Protein 3QDS (pdb70)

CATH classification: 2.60.270.20

Solvent-accessible surface area: 13692 Å² total; per-residue (Å²): 103,18,18,0,24,0,112,45,88,62,136,65,121,54,61,10,130,5,62,52,68,39,82,22,48,13,128,86,31,146,14,27,91,32,27,84,39,161,71,33,19,28,0,51,1,40,18,31,22,0,0,0,0,0,26,4,78,4,112,143,37,23,17,0,1,1,1,1,0,1,33,94,167,95,30,0,0,9,6,18,31,48,17,124,102,117,48,39,0,126,67,0,4,54,41,1,7,114,154,19,99,53,10,134,9,25,96,117,29,50,34,99,70,80,31,82,4,144,94,38,0,70,1,28,0,79,4,74,66,57,128,49,67,105,3,58,1,19,1,30,0,21,114,24,24,0,23,0,116,45,91,64,166,52,120,58,57,13,127,5,64,50,66,40,74,20,49,13,128,87,32,147,14,27,92,38,26,84,41,162,72,32,23,27,0,55,1,39,18,33,23,0,0,0,0,1,26,5,82,2,109,145,38,21,15,0,1,1,1,0,0,1,34,95,165,109,34,0,0,8,7,18,31,44,16,116,107,130,42,42,0,127,64,0,3,56,44,1,8,112,152,19,99,51,10,134,7,26,94,111,36,45,31,83,57,91,38,78,9,134,101,22,2,122,5,50,0,82,5,78,66,43,126,47,79,96,2,48,1,21,2,36,4,20

Nearest PDB structures (foldseek):
  3qds-assembly1_A  TM=1.006E+00  e=4.243E-30  Boletus edulis
  1x99-assembly1_A  TM=1.003E+00  e=5.534E-27  Xerocomellus chrysenteron
  1xi0-assembly1_A  TM=1.002E+00  e=1.178E-25  Xerocomellus chrysenteron
  2ofc-assembly1_A  TM=9.838E-01  e=9.108E-22  Agroathelia rolfsii
  4z2s-assembly2_B  TM=9.827E-01  e=1.679E-21  Agroathelia rolfsii

Radius of gyration: 23.05 Å; Cα contacts (8 Å, |Δi|>4): 733; chains: 2; bounding box: 68×48×38 Å

Sequence (284 aa):
TYSITLRVFQRNPGRGFFSIVEKTVFHYANGGTWSEAKGTHTLTMGGSGTSGVLRFMSDKGELITVAVGVHNYKRWCDVVTGLKPEETALVINPQYYNNGPRAYTREKQLAEYNVTSVVGTRFEVKYTVVEGNNLEANVIFSTYSITLRVFQRNPGRGFFSIVEKTVFHYANGGTWSEAKGTHTLTMGGSGTSGVLRFMSDKGELITVAVGVHNYKRWCDVVTGLKPEETALVINPQYYNNGPRAYTREKQLAEYNVTSVVGTRFEVKYTVVEGNNLEANVIFS

Foldseek 3Di:
DFKEKEAEAEDDCVVADKDWDDKFWDPPLNIWDWDDDPRMIMTGGNDADIKMKTWMAGPVGWIKIKIWGHHPQWIFIDIGGPDDPVCDSVNVRCLCDPVHPCVVRRVVRDQKDWDAHPVGKIWMWHWPATHDRYTYIYIYID/DFKEKEAEAEDDCVVADKDWDDKFWDPPLNIWDWDDDPRMIMTGGNDADIKMKTWMAGPVGWIKIKIWGHHPQWIAIDIGGPDDPVCDSVNVRCLCDPVHPCVVRRVVSDQKDWDADPVGKIWMWHWPATHDRYTYIYIYID

Secondary structure (DSSP, 8-state):
-EEEEEEEEE--GGG--EEEEEEEE-SGGG-EEEEEETTEEEEEESSSS-EEEEEEEETT--EEEEEEEEETTEEEEEEE-S--TT--HHHHGGGGSTT-TTHHHHHT--SEEEEE-TTS-EEEEEEEE-SSSEEEEEEEE-/-EEEEEEEEE--GGG--EEEEEEEE-SSTT-EEEEEETTEEEEEESSSS-EEEEEEEETT--EEEEEEEEETTEEEEEEE-S--TT--HHHHGGGGSTT-TTHHHHHT--SEEEEE-TTS-EEEEEEEE-SSSEEEEEEEE-

Organism: Boletus edulis (NCBI:txid36056)

Structure (mmCIF, N/CA/C/O backbone):
data_3QDS
#
_entry.id   3QDS
#
_cell.length_a   68.047
_cell.length_b   97.443
_cell.length_c   84.366
_cell.angle_alpha   90.00
_cell.angle_beta   90.00
_cell.angle_gamma   90.00
#
_symmetry.space_group_name_H-M   'C 2 2 21'
#
loop_
_entity.id
_entity.type
_entity.pdbx_description
1 polymer 'BOLETUS EDULIS LECTIN'
2 water water
#
loop_
_atom_site.group_PDB
_atom_site.id
_atom_site.type_symbol
_atom_site.label_atom_id
_atom_site.label_alt_id
_atom_site.label_comp_id
_atom_site.label_asym_id
_atom_site.label_entity_id
_atom_site.label_seq_id
_atom_site.pdbx_PDB_ins_code
_atom_site.Cartn_x
_atom_site.Cartn_y
_atom_site.Cartn_z
_atom_site.occupancy
_atom_site.B_iso_or_equiv
_atom_site.auth_seq_id
_atom_site.auth_comp_id
_atom_site.auth_asym_id
_atom_site.auth_atom_id
_atom_site.pdbx_PDB_model_num
ATOM 4 N N . THR A 1 2 ? -15.685 -2.549 -21.347 1.00 5.23 1 THR A N 1
ATOM 5 C CA . THR A 1 2 ? -15.986 -2.719 -19.939 1.00 4.82 1 THR A CA 1
ATOM 6 C C . THR A 1 2 ? -16.335 -4.164 -19.614 1.00 4.67 1 THR A C 1
ATOM 7 O O . THR A 1 2 ? -16.768 -4.938 -20.483 1.00 5.28 1 THR A O 1
ATOM 11 N N . TYR A 1 3 ? -16.183 -4.526 -18.341 1.00 5.08 2 TYR A N 1
ATOM 12 C CA . TYR A 1 3 ? -16.703 -5.777 -17.806 1.00 5.71 2 TYR A CA 1
ATOM 13 C C . TYR A 1 3 ? -17.656 -5.456 -16.676 1.00 5.16 2 TYR A C 1
ATOM 14 O O . TYR A 1 3 ? -17.388 -4.561 -15.867 1.00 7.55 2 TYR A O 1
ATOM 23 N N . SER A 1 4 ? -18.719 -6.230 -16.526 1.00 4.56 3 SER A N 1
ATOM 24 C CA . SER A 1 4 ? -19.542 -6.133 -15.334 1.00 5.08 3 SER A CA 1
ATOM 25 C C . SER A 1 4 ? -19.719 -7.518 -14.730 1.00 4.28 3 SER A C 1
ATOM 26 O O . SER A 1 4 ? -19.737 -8.520 -15.444 1.00 4.96 3 SER A O 1
ATOM 29 N N . ILE A 1 5 ? -19.876 -7.533 -13.413 1.00 4.76 4 ILE A N 1
ATOM 30 C CA . ILE A 1 5 ? -20.197 -8.743 -12.680 1.00 4.76 4 ILE A CA 1
ATOM 31 C C . ILE A 1 5 ? -21.387 -8.441 -11.777 1.00 4.02 4 ILE A C 1
ATOM 32 O O . ILE A 1 5 ? -21.293 -7.576 -10.914 1.00 4.65 4 ILE A O 1
ATOM 37 N N . THR A 1 6 ? -22.506 -9.117 -11.989 1.00 4.25 5 THR A N 1
ATOM 38 C CA . THR A 1 6 ? -23.713 -8.914 -11.213 1.00 4.78 5 THR A CA 1
ATOM 39 C C . THR A 1 6 ? -23.883 -10.061 -10.259 1.00 5.21 5 THR A C 1
ATOM 40 O O . THR A 1 6 ? -23.883 -11.232 -10.691 1.00 5.92 5 THR A O 1
ATOM 44 N N . LEU A 1 7 ? -24.055 -9.745 -8.979 1.00 5.01 6 LEU A N 1
ATOM 45 C CA . LEU A 1 7 ? -24.178 -10.727 -7.909 1.00 5.00 6 LEU A CA 1
ATOM 46 C C . LEU A 1 7 ? -25.556 -10.713 -7.288 1.00 4.66 6 LEU A C 1
ATOM 47 O O . LEU A 1 7 ? -26.140 -9.649 -7.022 1.00 5.92 6 LEU A O 1
ATOM 52 N N . ARG A 1 8 ? -26.065 -11.911 -7.033 1.00 5.63 7 ARG A N 1
ATOM 53 C CA . ARG A 1 8 ? -27.288 -12.134 -6.255 1.00 5.33 7 ARG A CA 1
ATOM 54 C C . ARG A 1 8 ? -26.916 -12.889 -4.996 1.00 5.45 7 ARG A C 1
ATOM 55 O O . ARG A 1 8 ? -26.249 -13.929 -5.070 1.00 6.01 7 ARG A O 1
ATOM 63 N N . VAL A 1 9 ? -27.326 -12.386 -3.846 1.00 5.40 8 VAL A N 1
ATOM 64 C CA . VAL A 1 9 ? -26.932 -12.981 -2.580 1.00 6.18 8 VAL A CA 1
ATOM 65 C C . VAL A 1 9 ? -28.053 -13.833 -2.005 1.00 5.83 8 VAL A C 1
ATOM 66 O O . VAL A 1 9 ? -29.169 -13.346 -1.720 1.00 8.26 8 VAL A O 1
ATOM 70 N N . PHE A 1 10 ? -27.790 -15.104 -1.817 1.00 5.06 9 PHE A N 1
ATOM 71 C CA . PHE A 1 10 ? -28.737 -16.095 -1.284 1.00 5.51 9 PHE A CA 1
ATOM 72 C C . PHE A 1 10 ? -28.248 -16.448 0.101 1.00 5.97 9 PHE A C 1
ATOM 73 O O . PHE A 1 10 ? -27.041 -16.620 0.346 1.00 8.46 9 PHE A O 1
ATOM 81 N N . GLN A 1 11 ? -29.134 -16.508 1.068 1.00 6.72 10 GLN A N 1
ATOM 82 C CA . GLN A 1 11 ? -28.777 -16.872 2.449 1.00 6.40 10 GLN A CA 1
ATOM 83 C C . GLN A 1 11 ? -29.694 -18.019 2.834 1.00 7.02 10 GLN A C 1
ATOM 84 O O . GLN A 1 11 ? -30.943 -17.898 2.767 1.00 8.19 10 GLN A O 1
ATOM 90 N N . ARG A 1 12 ? -29.129 -19.150 3.182 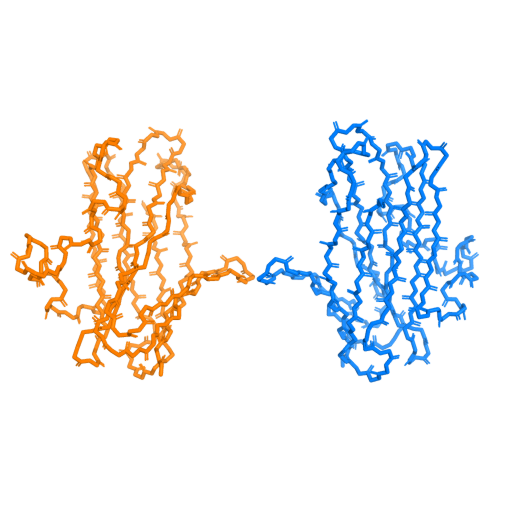1.00 7.79 11 ARG A N 1
ATOM 91 C CA . ARG A 1 12 ? -29.907 -20.375 3.262 1.00 8.62 11 ARG A CA 1
ATOM 92 C C . ARG A 1 12 ? -30.310 -20.805 4.649 1.00 9.62 11 ARG A C 1
ATOM 93 O O . ARG A 1 12 ? -31.297 -21.566 4.798 1.00 12.41 11 ARG A O 1
ATOM 101 N N . ASN A 1 13 ? -29.553 -20.428 5.667 1.00 8.94 12 ASN A N 1
ATOM 102 C CA . ASN A 1 13 ? -29.703 -21.055 6.953 1.00 9.16 12 ASN A CA 1
ATOM 103 C C . ASN A 1 13 ? -29.678 -20.056 8.089 1.00 7.95 12 ASN A C 1
ATOM 104 O O . ASN A 1 13 ? -28.615 -19.576 8.503 1.00 8.19 12 ASN A O 1
ATOM 109 N N . PRO A 1 14 ? -30.858 -19.718 8.608 1.00 8.39 13 PRO A N 1
ATOM 110 C CA . PRO A 1 14 ? -30.932 -18.736 9.692 1.00 8.19 13 PRO A CA 1
ATOM 111 C C . PRO A 1 14 ? -30.057 -19.039 10.900 1.00 7.68 13 PRO A C 1
ATOM 112 O O . PRO A 1 14 ? -29.706 -18.141 11.645 1.00 9.24 13 PRO A O 1
ATOM 116 N N . GLY A 1 15 ? -29.711 -20.305 11.117 1.00 9.47 14 GLY A N 1
ATOM 117 C CA . GLY A 1 15 ? -28.889 -20.652 12.272 1.00 10.43 14 GLY A CA 1
ATOM 118 C C . GLY A 1 15 ? -27.497 -20.063 12.161 1.00 10.02 14 GLY A C 1
ATOM 119 O O . GLY A 1 15 ? -26.782 -19.962 13.156 1.00 12.54 14 GLY A O 1
ATOM 120 N N . ARG A 1 16 ? -27.100 -19.654 10.959 1.00 9.27 15 ARG A N 1
ATOM 121 C CA . ARG A 1 16 ? -25.790 -19.020 10.767 1.00 10.57 15 ARG A CA 1
ATOM 122 C C . ARG A 1 16 ? -25.842 -17.516 10.974 1.00 9.56 15 ARG A C 1
ATOM 123 O O . ARG A 1 16 ? -24.806 -16.827 10.863 1.00 12.92 15 ARG A O 1
ATOM 131 N N . GLY A 1 17 ? -27.014 -16.972 11.252 1.00 8.13 16 GLY A N 1
ATOM 132 C CA . GLY A 1 17 ? -27.179 -15.523 11.267 1.00 8.82 16 GLY A CA 1
ATOM 133 C C . GLY A 1 17 ? -27.507 -14.993 9.889 1.00 6.67 16 GLY A C 1
ATOM 134 O O . GLY A 1 17 ? -27.567 -15.740 8.915 1.00 9.24 16 GLY A O 1
ATOM 135 N N . PHE A 1 18 ? -27.618 -13.683 9.833 1.00 7.10 17 PHE A N 1
ATOM 136 C CA . PHE A 1 18 ? -27.982 -12.969 8.634 1.00 6.13 17 PHE A CA 1
ATOM 137 C C . PHE A 1 18 ? -26.892 -11.952 8.300 1.00 5.73 17 PHE A C 1
ATOM 138 O O . PHE A 1 18 ? -26.502 -11.185 9.174 1.00 6.15 17 PHE A O 1
ATOM 146 N N . PHE A 1 19 ? -26.398 -11.991 7.070 1.00 4.99 18 PHE A N 1
ATOM 147 C CA . PHE A 1 19 ? -25.268 -11.158 6.686 1.00 5.99 18 PHE A CA 1
ATOM 148 C C . PHE A 1 19 ? -25.732 -9.918 5.949 1.00 5.53 18 PHE A C 1
ATOM 149 O O . PHE A 1 19 ? -26.714 -9.954 5.168 1.00 7.55 18 PHE A O 1
ATOM 157 N N . SER A 1 20 ? -24.997 -8.822 6.141 1.00 5.12 19 SER A N 1
ATOM 158 C CA . SER A 1 20 ? -25.214 -7.573 5.405 1.00 5.33 19 SER A CA 1
ATOM 159 C C . SER A 1 20 ? -23.872 -6.988 5.029 1.00 4.35 19 SER A C 1
ATOM 160 O O . SER A 1 20 ? -22.837 -7.252 5.658 1.00 5.63 19 SER A O 1
ATOM 163 N N . ILE A 1 21 ? -23.862 -6.156 3.999 1.00 4.93 20 ILE A N 1
ATOM 164 C CA . ILE A 1 21 ? -22.620 -5.534 3.522 1.00 4.81 20 ILE A CA 1
ATOM 165 C C . ILE A 1 21 ? -22.141 -4.460 4.470 1.00 4.58 20 ILE A C 1
ATOM 166 O O . ILE A 1 21 ? -22.933 -3.636 4.933 1.00 6.99 20 ILE A O 1
ATOM 171 N N . VAL A 1 22 ? -20.848 -4.459 4.758 1.00 4.18 21 VAL A N 1
ATOM 172 C CA . VAL A 1 22 ? -20.222 -3.447 5.602 1.00 4.13 21 VAL A CA 1
ATOM 173 C C . VAL A 1 22 ? -19.118 -2.685 4.896 1.00 4.08 21 VAL A C 1
ATOM 174 O O . VAL A 1 22 ? -18.606 -1.728 5.455 1.00 4.59 21 VAL A O 1
ATOM 178 N N . GLU A 1 23 ? -18.760 -3.052 3.663 1.00 4.17 22 GLU A N 1
ATOM 179 C CA . GLU A 1 23 ? -17.677 -2.364 2.943 1.00 3.96 22 GLU A CA 1
ATOM 180 C C . GLU A 1 23 ? -17.728 -2.855 1.508 1.00 3.88 22 GLU A C 1
ATOM 181 O O . GLU A 1 23 ? -18.079 -4.023 1.244 1.00 3.85 22 GLU A O 1
ATOM 187 N N . LYS A 1 24 ? -17.350 -2.001 0.568 1.00 3.86 23 LYS A N 1
ATOM 188 C CA . LYS A 1 24 ? -17.221 -2.399 -0.821 1.00 5.16 23 LYS A CA 1
ATOM 189 C C . LYS A 1 24 ? -16.051 -1.661 -1.414 1.00 4.85 23 LYS A C 1
ATOM 190 O O . LYS A 1 24 ? -16.071 -0.421 -1.437 1.00 10.33 23 LYS A O 1
ATOM 196 N N . THR A 1 25 ? -15.064 -2.343 -1.960 1.00 4.54 24 THR A N 1
ATOM 197 C CA . THR A 1 25 ? -13.879 -1.712 -2.553 1.00 3.87 24 THR A CA 1
ATOM 198 C C . THR A 1 25 ? -13.782 -2.036 -4.031 1.00 3.86 24 THR A C 1
ATOM 199 O O . THR A 1 25 ? -14.327 -3.029 -4.505 1.00 3.87 24 THR A O 1
ATOM 203 N N . VAL A 1 26 ? -13.021 -1.198 -4.732 1.00 3.90 25 VAL A N 1
ATOM 204 C CA . VAL A 1 26 ? -12.676 -1.442 -6.128 1.00 4.49 25 VAL A CA 1
ATOM 205 C C . VAL A 1 26 ? -11.179 -1.196 -6.317 1.00 4.34 25 VAL A C 1
ATOM 206 O O . VAL A 1 26 ? -10.653 -0.142 -5.923 1.00 4.82 25 VAL A O 1
ATOM 210 N N . PHE A 1 27 ? -10.486 -2.158 -6.912 1.00 4.11 26 PHE A N 1
ATOM 211 C CA . PHE A 1 27 ? -9.069 -1.995 -7.160 1.00 5.15 26 PHE A CA 1
ATOM 212 C C . PHE A 1 27 ? -8.823 -1.035 -8.344 1.00 5.24 26 PHE A C 1
ATOM 213 O O . PHE A 1 27 ? -9.655 -0.906 -9.235 1.00 5.45 26 PHE A O 1
ATOM 221 N N . HIS A 1 28 ? -7.640 -0.409 -8.376 1.00 5.34 27 HIS A N 1
ATOM 222 C CA . HIS A 1 28 ? -7.407 0.711 -9.265 1.00 5.97 27 HIS A CA 1
ATOM 223 C C . HIS A 1 28 ? -6.951 0.359 -10.668 1.00 5.46 27 HIS A C 1
ATOM 224 O O . HIS A 1 28 ? -6.877 1.261 -11.498 1.00 7.58 27 HIS A O 1
ATOM 231 N N . TYR A 1 29 ? -6.609 -0.889 -10.938 1.00 5.47 28 TYR A N 1
ATOM 232 C CA . TYR A 1 29 ? -6.211 -1.281 -12.282 1.00 5.95 28 TYR A CA 1
ATOM 233 C C . TYR A 1 29 ? -7.394 -1.146 -13.241 1.00 6.12 28 TYR A C 1
ATOM 234 O O . TYR A 1 29 ? -8.557 -1.068 -12.836 1.00 5.50 28 TYR A O 1
ATOM 243 N N . ALA A 1 30 ? -7.062 -1.135 -14.533 1.00 6.95 29 ALA A N 1
ATOM 244 C CA . ALA A 1 30 ? -8.045 -1.189 -15.612 1.00 7.31 29 ALA A CA 1
ATOM 245 C C . ALA A 1 30 ? -9.040 -0.041 -15.540 1.00 6.71 29 ALA A C 1
ATOM 246 O O . ALA A 1 30 ? -10.224 -0.222 -15.853 1.00 7.37 29 ALA A O 1
ATOM 248 N N . ASN A 1 31 ? -8.561 1.130 -15.136 1.00 6.68 30 ASN A N 1
ATOM 249 C CA . ASN A 1 31 ? -9.401 2.321 -14.965 1.00 7.95 30 ASN A CA 1
ATOM 250 C C . ASN A 1 31 ? -10.435 2.207 -13.876 1.00 6.24 30 ASN A C 1
ATOM 251 O O . ASN A 1 31 ? -11.445 2.905 -13.921 1.00 7.71 30 ASN A O 1
ATOM 256 N N . GLY A 1 32 ? -10.197 1.338 -12.896 1.00 5.61 31 GLY A N 1
ATOM 257 C CA . GLY A 1 32 ? -11.110 1.242 -11.767 1.00 5.70 31 GLY A CA 1
ATOM 258 C C . GLY A 1 32 ? -12.465 0.692 -12.133 1.00 4.48 31 GLY A C 1
ATOM 259 O O . GLY A 1 32 ? -12.611 -0.199 -12.996 1.00 5.20 31 GLY A O 1
ATOM 260 N N . GLY A 1 33 ? -13.479 1.149 -11.421 1.00 4.87 32 GLY A N 1
ATOM 261 C CA . GLY A 1 33 ? -14.814 0.594 -11.527 1.00 5.04 32 GLY A CA 1
ATOM 262 C C . GLY A 1 33 ? -15.660 1.064 -10.369 1.00 3.98 32 GLY A C 1
ATOM 263 O O . GLY A 1 33 ? -15.178 1.767 -9.460 1.00 5.41 32 GLY A O 1
ATOM 264 N N . THR A 1 34 ? -16.935 0.679 -10.396 1.00 4.32 33 THR A N 1
ATOM 265 C CA . THR A 1 34 ? -17.910 1.161 -9.437 1.00 4.26 33 THR A CA 1
ATOM 266 C C . THR A 1 34 ? -18.890 0.058 -9.077 1.00 4.15 33 THR A C 1
ATOM 267 O O . THR A 1 34 ? -19.262 -0.756 -9.933 1.00 4.88 33 THR A O 1
ATOM 271 N N . TRP A 1 35 ? -19.345 0.060 -7.830 1.00 4.12 34 TRP A N 1
ATOM 272 C CA . TRP A 1 35 ? -20.447 -0.795 -7.396 1.00 4.15 34 TRP A CA 1
ATOM 273 C C . TRP A 1 35 ? -21.751 -0.044 -7.512 1.00 4.58 34 TRP A C 1
ATOM 274 O O . TRP A 1 35 ? -21.853 1.154 -7.226 1.00 6.38 34 TRP A O 1
ATOM 285 N N . SER A 1 36 ? -22.799 -0.752 -7.888 1.00 4.52 35 SER A N 1
ATOM 286 C CA . SER A 1 36 ? -24.157 -0.202 -7.901 1.00 4.54 35 SER A CA 1
ATOM 287 C C . SER A 1 36 ? -25.116 -1.263 -7.423 1.00 4.09 35 SER A C 1
ATOM 288 O O . SER A 1 36 ? -24.784 -2.446 -7.355 1.00 5.50 35 SER A O 1
ATOM 291 N N . GLU A 1 37 ? -26.330 -0.839 -7.122 1.00 5.25 36 GLU A N 1
ATOM 292 C CA . GLU A 1 37 ? -27.391 -1.712 -6.633 1.00 6.33 36 GLU A CA 1
ATOM 293 C C . GLU A 1 37 ? -28.633 -1.495 -7.447 1.00 5.78 36 GLU A C 1
ATOM 294 O O . GLU A 1 37 ? -29.035 -0.355 -7.717 1.00 7.32 36 GLU A O 1
ATOM 300 N N . ALA A 1 38 ? -29.310 -2.578 -7.774 1.00 5.99 37 ALA A N 1
ATOM 301 C CA . ALA A 1 38 ? -30.600 -2.510 -8.455 1.00 6.78 37 ALA A CA 1
ATOM 302 C C . ALA A 1 38 ? -31.403 -3.759 -8.180 1.00 6.15 37 ALA A C 1
ATOM 303 O O . ALA A 1 38 ? -30.868 -4.874 -8.271 1.00 6.63 37 ALA A O 1
ATOM 305 N N . LYS A 1 39 ? -32.683 -3.608 -7.843 1.00 6.61 38 LYS A N 1
ATOM 306 C CA . LYS A 1 39 ? -33.562 -4.759 -7.622 1.00 8.29 38 LYS A CA 1
ATOM 307 C C . LYS A 1 39 ? -32.936 -5.804 -6.725 1.00 7.09 38 LYS A C 1
ATOM 308 O O . LYS A 1 39 ? -33.081 -7.030 -6.934 1.00 8.40 38 LYS A O 1
ATOM 314 N N . GLY A 1 40 ? -32.305 -5.336 -5.668 1.00 7.47 39 GLY A N 1
ATOM 315 C CA . GLY A 1 40 ? -31.740 -6.215 -4.654 1.00 10.00 39 GLY A CA 1
ATOM 316 C C . GLY A 1 40 ? -30.450 -6.922 -5.043 1.00 7.05 39 GLY A C 1
ATOM 317 O O . GLY A 1 40 ? -29.964 -7.769 -4.268 1.00 9.63 39 GLY A O 1
ATOM 318 N N . THR A 1 41 ? -29.884 -6.606 -6.199 1.00 6.98 40 THR A N 1
ATOM 319 C CA . THR A 1 41 ? -28.636 -7.191 -6.682 1.00 7.71 40 THR A CA 1
ATOM 320 C C . THR A 1 41 ? -27.512 -6.158 -6.595 1.00 5.78 40 THR A C 1
ATOM 321 O O . THR A 1 41 ? -27.774 -4.957 -6.367 1.00 7.57 40 THR A O 1
ATOM 325 N N . HIS A 1 42 ? -26.300 -6.611 -6.826 1.00 5.73 41 HIS A N 1
ATOM 326 C CA . HIS A 1 42 ? -25.111 -5.768 -6.764 1.00 5.08 41 HIS A CA 1
ATOM 327 C C . HIS A 1 42 ? -24.340 -5.940 -8.046 1.00 6.16 41 HIS A C 1
ATOM 328 O O . HIS A 1 42 ? -24.037 -7.091 -8.426 1.00 9.01 41 HIS A O 1
ATOM 335 N N . THR A 1 43 ? -23.941 -4.867 -8.727 1.00 4.41 42 THR A N 1
ATOM 336 C CA . THR A 1 43 ? -23.119 -4.970 -9.914 1.00 4.69 42 THR A CA 1
ATOM 337 C C . THR A 1 43 ? -21.826 -4.226 -9.710 1.00 3.89 42 THR A C 1
ATOM 338 O O . THR A 1 43 ? -21.846 -3.046 -9.307 1.00 4.72 42 THR A O 1
ATOM 342 N N . LEU A 1 44 ? -20.727 -4.888 -10.036 1.00 3.88 43 LEU A N 1
ATOM 343 C CA . LEU A 1 44 ? -19.405 -4.264 -10.153 1.00 3.87 43 LEU A CA 1
ATOM 344 C C . LEU A 1 44 ? -19.142 -4.015 -11.627 1.00 3.94 43 LEU A C 1
ATOM 345 O O . LEU A 1 44 ? -19.128 -4.960 -12.442 1.00 4.46 43 LEU A O 1
ATOM 350 N N . THR A 1 45 ? -19.004 -2.753 -11.992 1.00 3.97 44 THR A N 1
ATOM 351 C CA . THR A 1 45 ? -18.693 -2.360 -13.381 1.00 4.89 44 THR A CA 1
ATOM 352 C C . THR A 1 45 ? -17.233 -1.933 -13.406 1.00 4.70 44 THR A C 1
ATOM 353 O O . THR A 1 45 ? -16.825 -1.100 -12.568 1.00 7.24 44 THR A O 1
ATOM 357 N N . MET A 1 46 ? -16.427 -2.473 -14.309 1.00 4.46 45 MET A N 1
ATOM 358 C CA . MET A 1 46 ? -14.985 -2.239 -14.348 1.00 4.58 45 MET A CA 1
ATOM 359 C C . MET A 1 46 ? -14.594 -1.725 -15.726 1.00 4.32 45 MET A C 1
ATOM 360 O O . MET A 1 46 ? -15.192 -2.098 -16.742 1.00 5.16 45 MET A O 1
ATOM 365 N N . GLY A 1 47 ? -13.506 -0.963 -15.764 1.00 4.90 46 GLY A N 1
ATOM 366 C CA . GLY A 1 47 ? -13.057 -0.300 -16.986 1.00 6.12 46 GLY A CA 1
ATOM 367 C C . GLY A 1 47 ? -12.371 -1.171 -17.981 1.00 6.60 46 GLY A C 1
ATOM 368 O O . GLY A 1 47 ? -12.023 -0.669 -19.065 1.00 11.14 46 GLY A O 1
ATOM 369 N N . GLY A 1 48 ? -12.118 -2.427 -17.677 1.00 6.30 47 GLY A N 1
ATOM 370 C CA . GLY A 1 48 ? -11.497 -3.371 -18.588 1.00 6.43 47 GLY A CA 1
ATOM 371 C C . GLY A 1 48 ? -11.154 -4.619 -17.806 1.00 5.98 47 GLY A C 1
ATOM 372 O O . GLY A 1 48 ? -11.516 -4.737 -16.619 1.00 6.56 47 GLY A O 1
ATOM 373 N N . SER A 1 49 ? -10.455 -5.542 -18.449 1.00 6.42 48 SER A N 1
ATOM 374 C CA . SER A 1 49 ? -9.928 -6.718 -17.777 1.00 5.93 48 SER A CA 1
ATOM 375 C C . SER A 1 49 ? -8.749 -6.342 -16.886 1.00 5.20 48 SER A C 1
ATOM 376 O O . SER A 1 49 ? -7.967 -5.462 -17.236 1.00 7.03 48 SER A O 1
ATOM 379 N N . GLY A 1 50 ? -8.601 -7.017 -15.748 1.00 5.59 49 GLY A N 1
ATOM 380 C CA . GLY A 1 50 ? -7.435 -6.873 -14.905 1.00 5.92 49 GLY A CA 1
ATOM 381 C C . GLY A 1 50 ? -7.669 -6.186 -13.574 1.00 4.71 49 GLY A C 1
ATOM 382 O O . GLY A 1 50 ? -6.710 -5.871 -12.884 1.00 5.71 49 GLY A O 1
ATOM 383 N N . THR A 1 51 ? -8.930 -5.995 -13.177 1.00 4.68 50 THR A N 1
ATOM 384 C CA . THR A 1 51 ? -9.214 -5.469 -11.867 1.00 4.52 50 THR A CA 1
ATOM 385 C C . THR A 1 51 ? -10.290 -6.290 -11.162 1.00 4.27 50 THR A C 1
ATOM 386 O O . THR A 1 51 ? -10.637 -7.390 -11.630 1.00 4.30 50 THR A O 1
ATOM 390 N N . SER A 1 52 ? -10.787 -5.776 -10.043 1.00 4.22 51 SER A N 1
ATOM 391 C CA . SER A 1 52 ? -11.677 -6.532 -9.170 1.00 4.08 51 SER A CA 1
ATOM 392 C C . SER A 1 52 ? -12.288 -5.609 -8.147 1.00 4.25 51 SER A C 1
ATOM 393 O O . SER A 1 52 ? -11.895 -4.439 -8.014 1.00 4.58 51 SER A O 1
ATOM 396 N N . GLY A 1 53 ? -13.188 -6.167 -7.359 1.00 3.93 52 GLY A N 1
ATOM 397 C CA . GLY A 1 53 ? -13.708 -5.513 -6.197 1.00 4.47 52 GLY A CA 1
ATOM 398 C C . GLY A 1 53 ? -14.029 -6.511 -5.121 1.00 3.86 52 GLY A C 1
ATOM 399 O O . GLY A 1 53 ? -14.118 -7.728 -5.391 1.00 4.81 52 GLY A O 1
ATOM 400 N N . VAL A 1 54 ? -14.190 -6.008 -3.908 1.00 3.91 53 VAL A N 1
ATOM 401 C CA . VAL A 1 54 ? -14.466 -6.864 -2.760 1.00 4.54 53 VAL A CA 1
ATOM 402 C C . VAL A 1 54 ? -15.667 -6.335 -2.011 1.00 4.27 53 VAL A C 1
ATOM 403 O O . VAL A 1 54 ? -15.792 -5.116 -1.747 1.00 5.61 53 VAL A O 1
ATOM 407 N N . LEU A 1 55 ? -16.589 -7.229 -1.637 1.00 4.06 54 LEU A N 1
ATOM 408 C CA . LEU A 1 55 ? -17.648 -6.955 -0.674 1.00 3.96 54 LEU A CA 1
ATOM 409 C C . LEU A 1 55 ? -17.270 -7.581 0.645 1.00 4.07 54 LEU A C 1
ATOM 410 O O . LEU A 1 55 ? -16.992 -8.801 0.680 1.00 5.36 54 LEU A O 1
ATOM 415 N N . ARG A 1 56 ? -17.283 -6.814 1.726 1.00 4.09 55 ARG A N 1
ATOM 416 C CA . ARG A 1 56 ? -17.164 -7.432 3.051 1.00 3.96 55 ARG A CA 1
ATOM 417 C C . ARG A 1 56 ? -18.539 -7.471 3.663 1.00 3.97 55 ARG A C 1
ATOM 418 O O . ARG A 1 56 ? -19.305 -6.500 3.585 1.00 4.19 55 ARG A O 1
ATOM 426 N N . PHE A 1 57 ? -18.846 -8.603 4.288 1.00 4.70 56 PHE A N 1
ATOM 427 C CA . PHE A 1 57 ? -20.107 -8.829 4.967 1.00 4.27 56 PHE A CA 1
ATOM 428 C C . PHE A 1 57 ? -19.888 -9.073 6.442 1.00 4.82 56 PHE A C 1
ATOM 429 O O . PHE A 1 57 ? -18.877 -9.670 6.843 1.00 5.94 56 PHE A O 1
ATOM 437 N N . MET A 1 58 ? -20.836 -8.646 7.254 1.00 5.02 57 MET A N 1
ATOM 438 C CA . MET A 1 58 ? -20.873 -8.987 8.668 1.00 4.77 57 MET A CA 1
ATOM 439 C C . MET A 1 58 ? -22.218 -9.623 8.975 1.00 4.99 57 MET A C 1
ATOM 440 O O . MET A 1 58 ? -23.265 -9.140 8.521 1.00 5.93 57 MET A O 1
ATOM 445 N N . SER A 1 59 ? -22.205 -10.715 9.724 1.00 5.38 58 SER A N 1
ATOM 446 C CA . SER A 1 59 ? -23.485 -11.252 10.176 1.00 5.69 58 SER A CA 1
ATOM 447 C C . SER A 1 59 ? -23.926 -10.593 11.460 1.00 6.49 58 SER A C 1
ATOM 448 O O . SER A 1 59 ? -23.118 -9.993 12.198 1.00 7.37 58 SER A O 1
ATOM 451 N N . ASP A 1 60 ? -25.210 -10.755 11.771 1.00 6.74 59 ASP A N 1
ATOM 452 C CA . ASP A 1 60 ? -25.740 -10.276 13.031 1.00 8.32 59 ASP A CA 1
ATOM 453 C C . ASP A 1 60 ? -25.250 -11.128 14.202 1.00 8.10 59 ASP A C 1
ATOM 454 O O . ASP A 1 60 ? -25.561 -10.819 15.360 1.00 11.70 59 ASP A O 1
ATOM 459 N N . LYS A 1 61 ? -24.478 -12.184 13.939 1.00 7.52 60 LYS A N 1
ATOM 460 C CA . LYS A 1 61 ? -23.743 -12.890 14.975 1.00 7.81 60 LYS A CA 1
ATOM 461 C C . LYS A 1 61 ? -22.270 -12.469 15.032 1.00 9.25 60 LYS A C 1
ATOM 462 O O . LYS A 1 61 ? -21.487 -13.079 15.787 1.00 10.47 60 LYS A O 1
ATOM 468 N N . GLY A 1 62 ? -21.880 -11.454 14.267 1.00 8.99 61 GLY A N 1
ATOM 469 C CA . GLY A 1 62 ? -20.534 -10.892 14.370 1.00 9.12 61 GLY A CA 1
ATOM 470 C C . GLY A 1 62 ? -19.483 -11.454 13.419 1.00 7.87 61 GLY A C 1
ATOM 471 O O . GLY A 1 62 ? -18.320 -11.034 13.470 1.00 10.33 61 GLY A O 1
ATOM 472 N N . GLU A 1 63 ? -19.835 -12.397 12.543 1.00 7.40 62 GLU A N 1
ATOM 473 C CA . GLU A 1 63 ? -18.869 -13.029 11.641 1.00 6.72 62 GLU A CA 1
ATOM 474 C C . GLU A 1 63 ? -18.525 -12.058 10.490 1.00 5.08 62 GLU A C 1
ATOM 475 O O . GLU A 1 63 ? -19.420 -11.399 9.957 1.00 6.64 62 GLU A O 1
ATOM 481 N N . LEU A 1 64 ? -17.251 -11.999 10.097 1.00 4.79 63 LEU A N 1
ATOM 482 C CA . LEU A 1 64 ? -16.758 -11.110 9.037 1.00 5.21 63 LEU A CA 1
ATOM 483 C C . LEU A 1 64 ? -16.126 -11.944 7.945 1.00 4.99 63 LEU A C 1
ATOM 484 O O . LEU A 1 64 ? -15.229 -12.786 8.223 1.00 7.78 63 LEU A O 1
ATOM 489 N N . ILE A 1 65 ? -16.565 -11.708 6.711 1.00 4.90 64 ILE A N 1
ATOM 490 C CA . ILE A 1 65 ? -16.077 -12.426 5.566 1.00 4.81 64 ILE A CA 1
ATOM 491 C C . ILE A 1 65 ? -16.033 -11.513 4.346 1.00 5.08 64 ILE A C 1
ATOM 492 O O . ILE A 1 65 ? -16.794 -10.529 4.266 1.00 5.67 64 ILE A O 1
ATOM 497 N N . THR A 1 66 ? -15.127 -11.799 3.415 1.00 4.42 65 THR A N 1
ATOM 498 C CA . THR A 1 66 ? -15.065 -11.041 2.161 1.00 4.90 65 THR A CA 1
ATOM 499 C C . THR A 1 66 ? -15.298 -11.941 0.971 1.00 4.19 65 THR A C 1
ATOM 500 O O . THR A 1 66 ? -14.870 -13.113 0.914 1.00 5.45 65 THR A O 1
ATOM 504 N N . VAL A 1 67 ? -15.946 -11.362 -0.032 1.00 4.25 66 VAL A N 1
ATOM 505 C CA . VAL A 1 67 ? -16.135 -11.952 -1.359 1.00 4.52 66 VAL A CA 1
ATOM 506 C C . VAL A 1 67 ? -15.426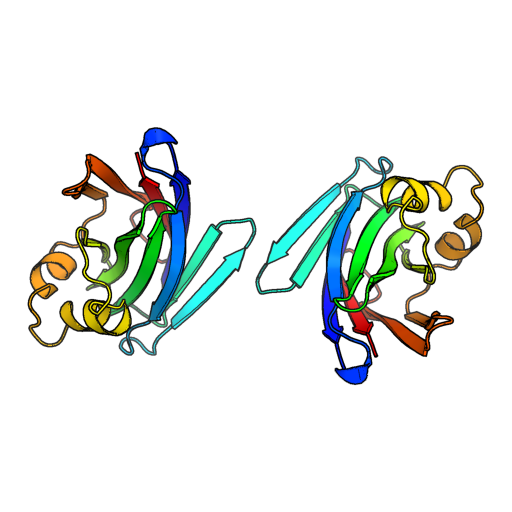 -11.070 -2.369 1.00 3.94 66 VAL A C 1
ATOM 507 O O . VAL A 1 67 ? -15.729 -9.865 -2.470 1.00 4.53 66 VAL A O 1
ATOM 511 N N . ALA A 1 68 ? -14.478 -11.629 -3.129 1.00 4.22 67 ALA A N 1
ATOM 512 C CA . ALA A 1 68 ? -13.782 -10.919 -4.197 1.00 4.16 67 ALA A CA 1
ATOM 513 C C . ALA A 1 68 ? -14.228 -11.471 -5.550 1.00 3.98 67 ALA A C 1
ATOM 514 O O . ALA A 1 68 ? -14.316 -12.708 -5.728 1.00 4.48 67 ALA A O 1
ATOM 516 N N . VAL A 1 69 ? -14.494 -10.577 -6.498 1.00 3.95 68 VAL A N 1
ATOM 517 C CA . VAL A 1 69 ? -14.772 -10.972 -7.880 1.00 3.99 68 VAL A CA 1
ATOM 518 C C . VAL A 1 69 ? -14.054 -10.025 -8.821 1.00 4.02 68 VAL A C 1
ATOM 519 O O . VAL A 1 69 ? -13.879 -8.840 -8.503 1.00 4.40 68 VAL A O 1
ATOM 523 N N . GLY A 1 70 ? -13.627 -10.536 -9.965 1.00 4.14 69 GLY A N 1
ATOM 524 C CA . GLY A 1 70 ? -12.954 -9.663 -10.929 1.00 4.76 69 GLY A CA 1
ATOM 525 C C . GLY A 1 70 ? -12.708 -10.412 -12.213 1.00 4.28 69 GLY A C 1
ATOM 526 O O . GLY A 1 70 ? -13.235 -11.515 -12.419 1.00 4.40 69 GLY A O 1
ATOM 527 N N . VAL A 1 71 ? -11.894 -9.825 -13.098 1.00 4.44 70 VAL A N 1
ATOM 528 C CA . VAL A 1 71 ? -11.569 -10.423 -14.387 1.00 4.82 70 VAL A CA 1
ATOM 529 C C . VAL A 1 71 ? -10.058 -10.346 -14.536 1.00 4.82 70 VAL A C 1
ATOM 530 O O . VAL A 1 71 ? -9.444 -9.284 -14.315 1.00 4.69 70 VAL A O 1
ATOM 534 N N . HIS A 1 72 ? -9.461 -11.481 -14.845 1.00 5.28 71 HIS A N 1
ATOM 535 C CA . HIS A 1 72 ? -8.024 -11.605 -15.004 1.00 5.83 71 HIS A CA 1
ATOM 536 C C . HIS A 1 72 ? -7.753 -12.218 -16.370 1.00 6.38 71 HIS A C 1
ATOM 537 O O . HIS A 1 72 ? -8.241 -13.313 -16.656 1.00 6.49 71 HIS A O 1
ATOM 544 N N . ASN A 1 73 ? -7.018 -11.514 -17.229 1.00 5.72 72 ASN A N 1
ATOM 545 C CA . ASN A 1 73 ? -6.742 -11.982 -18.584 1.00 7.85 72 ASN A CA 1
ATOM 546 C C . ASN A 1 73 ? -8.018 -12.454 -19.276 1.00 6.75 72 ASN A C 1
ATOM 547 O O . ASN A 1 73 ? -8.071 -13.551 -19.866 1.00 7.58 72 ASN A O 1
ATOM 552 N N . TYR A 1 74 ? -9.068 -11.646 -19.155 1.00 6.96 73 TYR A N 1
ATOM 553 C CA . TYR A 1 74 ? -10.330 -11.819 -19.876 1.00 7.37 73 TYR A CA 1
ATOM 554 C C . TYR A 1 74 ? -11.202 -12.915 -19.317 1.00 6.94 73 TYR A C 1
ATOM 555 O O . TYR A 1 74 ? -12.246 -13.182 -19.901 1.00 9.54 73 TYR A O 1
ATOM 564 N N . LYS A 1 75 ? -10.837 -13.516 -18.193 1.00 7.04 74 LYS A N 1
ATOM 565 C CA . LYS A 1 75 ? -11.659 -14.567 -17.588 1.00 6.12 74 LYS A CA 1
ATOM 566 C C . LYS A 1 75 ? -12.027 -14.205 -16.161 1.00 5.87 74 LYS A C 1
ATOM 567 O O . LYS A 1 75 ? -11.232 -13.601 -15.415 1.00 6.30 74 LYS A O 1
ATOM 573 N N . ARG A 1 76 ? -13.229 -14.576 -15.750 1.00 5.16 75 ARG A N 1
ATOM 574 C CA . ARG A 1 76 ? -13.654 -14.258 -14.390 1.00 5.15 75 ARG A CA 1
ATOM 575 C C . ARG A 1 76 ? -12.858 -14.992 -13.339 1.00 5.02 75 ARG A C 1
ATOM 576 O O . ARG A 1 76 ? -12.330 -16.103 -13.577 1.00 4.98 75 ARG A O 1
ATOM 584 N N . TRP A 1 77 ? -12.791 -14.390 -12.153 1.00 4.70 76 TRP A N 1
ATOM 585 C CA . TRP A 1 77 ? -12.209 -15.039 -10.990 1.00 5.14 76 TRP A CA 1
ATOM 586 C C . TRP A 1 77 ? -13.038 -14.692 -9.756 1.00 4.96 76 TRP A C 1
ATOM 587 O O . TRP A 1 77 ? -13.838 -13.729 -9.765 1.00 4.45 76 TRP A O 1
ATOM 598 N N . CYS A 1 78 ? -12.829 -15.461 -8.687 1.00 4.69 77 CYS A N 1
ATOM 599 C CA . CYS A 1 78 ? -13.478 -15.203 -7.406 1.00 4.88 77 CYS A CA 1
ATOM 600 C C . CYS A 1 78 ? -12.671 -15.777 -6.268 1.00 4.69 77 CYS A C 1
ATOM 601 O O . CYS A 1 78 ? -11.795 -16.649 -6.452 1.00 5.44 77 CYS A O 1
ATOM 604 N N . ASP A 1 79 ? -12.984 -15.306 -5.072 1.00 4.51 78 ASP A N 1
ATOM 605 C CA . ASP A 1 79 ? -12.418 -15.836 -3.855 1.00 4.33 78 ASP A CA 1
ATOM 606 C C . ASP A 1 79 ? -13.320 -15.466 -2.706 1.00 5.04 78 ASP A C 1
ATOM 607 O O . ASP A 1 79 ? -14.068 -14.475 -2.802 1.00 5.33 78 ASP A O 1
ATOM 612 N N . VAL A 1 80 ? -13.220 -16.201 -1.594 1.00 4.75 79 VAL A N 1
ATOM 613 C CA . VAL A 1 80 ? -13.919 -15.856 -0.364 1.00 4.74 79 VAL A CA 1
ATOM 614 C C . VAL A 1 80 ? -12.910 -16.008 0.756 1.00 5.33 79 VAL A C 1
ATOM 615 O O . VAL A 1 80 ? -12.231 -17.050 0.845 1.00 6.43 79 VAL A O 1
ATOM 619 N N . VAL A 1 81 ? -12.803 -15.029 1.644 1.00 4.67 80 VAL A N 1
ATOM 620 C CA . VAL A 1 81 ? -11.923 -15.123 2.809 1.00 5.31 80 VAL A CA 1
ATOM 621 C C . VAL A 1 81 ? -12.800 -15.063 4.044 1.00 4.47 80 VAL A C 1
ATOM 622 O O . VAL A 1 81 ? -13.633 -14.153 4.200 1.00 5.48 80 VAL A O 1
ATOM 626 N N . THR A 1 82 ? -12.604 -16.012 4.960 1.00 5.54 81 THR A N 1
ATOM 627 C CA . THR A 1 82 ? -13.390 -16.080 6.181 1.00 5.96 81 THR A CA 1
ATOM 628 C C . THR A 1 82 ? -12.517 -15.903 7.406 1.00 6.65 81 THR A C 1
ATOM 629 O O . THR A 1 82 ? -11.301 -15.814 7.328 1.00 7.42 81 THR A O 1
ATOM 633 N N . GLY A 1 83 ? -13.169 -15.853 8.563 1.00 6.70 82 GLY A N 1
ATOM 634 C CA . GLY A 1 83 ? -12.453 -15.767 9.826 1.00 9.01 82 GLY A CA 1
ATOM 635 C C . GLY A 1 83 ? -11.724 -14.451 10.009 1.00 8.59 82 GLY A C 1
ATOM 636 O O . GLY A 1 83 ? -10.697 -14.410 10.705 1.00 8.94 82 GLY A O 1
ATOM 637 N N . LEU A 1 84 ? -12.224 -13.380 9.400 1.00 7.72 83 LEU A N 1
ATOM 638 C CA . LEU A 1 84 ? -11.489 -12.120 9.438 1.00 6.55 83 LEU A CA 1
ATOM 639 C C . LEU A 1 84 ? -11.540 -11.460 10.795 1.00 6.70 83 LEU A C 1
ATOM 640 O O . LEU A 1 84 ? -12.544 -11.516 11.485 1.00 8.67 83 LEU A O 1
ATOM 645 N N . LYS A 1 85 ? -10.427 -10.839 11.161 1.00 8.67 84 LYS A N 1
ATOM 646 C CA . LYS A 1 85 ? -10.407 -9.987 12.329 1.00 9.02 84 LYS A CA 1
ATOM 647 C C . LYS A 1 85 ? -10.965 -8.606 11.962 1.00 7.15 84 LYS A C 1
ATOM 648 O O . LYS A 1 85 ? -10.974 -8.218 10.803 1.00 6.45 84 LYS A O 1
ATOM 654 N N . PRO A 1 86 ? -11.404 -7.832 12.948 1.00 8.06 85 PRO A N 1
ATOM 655 C CA . PRO A 1 86 ? -11.993 -6.521 12.623 1.00 8.83 85 PRO A CA 1
ATOM 656 C C . PRO A 1 86 ? -11.048 -5.564 11.862 1.00 7.23 85 PRO A C 1
ATOM 657 O O . PRO A 1 86 ? -11.514 -4.777 11.048 1.00 8.46 85 PRO A O 1
ATOM 661 N N . GLU A 1 87 ? -9.738 -5.672 12.083 1.00 7.08 86 GLU A N 1
ATOM 662 C CA . GLU A 1 87 ? -8.819 -4.785 11.382 1.00 7.15 86 GLU A CA 1
ATOM 663 C C . GLU A 1 87 ? -8.532 -5.250 9.952 1.00 7.05 86 GLU A C 1
ATOM 664 O O . GLU A 1 87 ? -7.869 -4.541 9.187 1.00 8.00 86 GLU A O 1
ATOM 670 N N . GLU A 1 88 ? -8.963 -6.456 9.572 1.00 6.25 87 GLU A N 1
ATOM 671 C CA . GLU A 1 88 ? -8.739 -6.965 8.217 1.00 6.76 87 GLU A CA 1
ATOM 672 C C . GLU A 1 88 ? -9.892 -6.529 7.327 1.00 5.66 87 GLU A C 1
ATOM 673 O O . GLU A 1 88 ? -10.769 -7.322 6.961 1.00 6.51 87 GLU A O 1
ATOM 679 N N . THR A 1 89 ? -9.904 -5.238 7.034 1.00 5.12 88 THR A N 1
ATOM 680 C CA . THR A 1 89 ? -10.975 -4.645 6.271 1.00 5.47 88 THR A CA 1
ATOM 681 C C . THR A 1 89 ? -10.832 -5.027 4.790 1.00 5.39 88 THR A C 1
ATOM 682 O O . THR A 1 89 ? -9.777 -5.534 4.355 1.00 5.84 88 THR A O 1
ATOM 686 N N . ALA A 1 90 ? -11.877 -4.766 4.000 1.00 5.07 89 ALA A N 1
ATOM 687 C CA . ALA A 1 90 ? -11.761 -5.026 2.564 1.00 5.73 89 ALA A CA 1
ATOM 688 C C . ALA A 1 90 ? -10.641 -4.181 1.938 1.00 4.36 89 ALA A C 1
ATOM 689 O O . ALA A 1 90 ? -10.016 -4.568 0.950 1.00 4.94 89 ALA A O 1
ATOM 691 N N . LEU A 1 91 ? -10.407 -3.016 2.504 1.00 5.26 90 LEU A N 1
ATOM 692 C CA . LEU A 1 91 ? -9.327 -2.157 2.057 1.00 5.33 90 LEU A CA 1
ATOM 693 C C . LEU A 1 91 ? -7.966 -2.836 2.233 1.00 6.10 90 LEU A C 1
ATOM 694 O O . LEU A 1 91 ? -7.051 -2.626 1.427 1.00 6.78 90 LEU A O 1
ATOM 699 N N . VAL A 1 92 ? -7.841 -3.687 3.249 1.00 5.77 91 VAL A N 1
ATOM 700 C CA . VAL A 1 92 ? -6.622 -4.517 3.422 1.00 6.14 91 VAL A CA 1
ATOM 701 C C . VAL A 1 92 ? -6.605 -5.696 2.442 1.00 5.56 91 VAL A C 1
ATOM 702 O O . VAL A 1 92 ? -5.572 -6.021 1.841 1.00 6.20 91 VAL A O 1
ATOM 706 N N . ILE A 1 93 ? -7.749 -6.351 2.287 1.00 5.20 92 ILE A N 1
ATOM 707 C CA . ILE A 1 93 ? -7.823 -7.585 1.537 1.00 5.54 92 ILE A CA 1
ATOM 708 C C . ILE A 1 93 ? -7.701 -7.382 0.020 1.00 4.75 92 ILE A C 1
ATOM 709 O O . ILE A 1 93 ? -6.981 -8.131 -0.660 1.00 5.53 92 ILE A O 1
ATOM 714 N N . ASN A 1 94 ? -8.400 -6.403 -0.551 1.00 5.17 93 ASN A N 1
ATOM 715 C CA . ASN A 1 94 ? -8.418 -6.290 -2.021 1.00 4.39 93 ASN A CA 1
ATOM 716 C C . ASN A 1 94 ? -7.020 -6.195 -2.639 1.00 4.85 93 ASN A C 1
ATOM 717 O O . ASN A 1 94 ? -6.752 -6.828 -3.660 1.00 5.21 93 ASN A O 1
ATOM 722 N N . PRO A 1 95 ? -6.115 -5.385 -2.048 1.00 5.62 94 PRO A N 1
ATOM 723 C CA . PRO A 1 95 ? -4.785 -5.298 -2.670 1.00 5.96 94 PRO A CA 1
ATOM 724 C C . PRO A 1 95 ? -3.937 -6.571 -2.557 1.00 6.22 94 PRO A C 1
ATOM 725 O O . PRO A 1 95 ? -2.927 -6.684 -3.261 1.00 5.88 94 PRO A O 1
ATOM 729 N N . GLN A 1 96 ? -4.288 -7.472 -1.650 1.00 6.07 95 GLN A N 1
ATOM 730 C CA . GLN A 1 96 ? -3.528 -8.712 -1.444 1.00 5.95 95 GLN A CA 1
ATOM 731 C C . GLN A 1 96 ? -3.591 -9.655 -2.623 1.00 6.03 95 GLN A C 1
ATOM 732 O O . GLN A 1 96 ? -2.793 -10.617 -2.680 1.00 6.31 95 GLN A O 1
ATOM 738 N N . TYR A 1 97 ? -4.484 -9.373 -3.583 1.00 5.20 96 TYR A N 1
ATOM 739 C CA . TYR A 1 97 ? -4.565 -10.147 -4.811 1.00 5.24 96 TYR A CA 1
ATOM 740 C C . TYR A 1 97 ? -3.580 -9.695 -5.874 1.00 5.81 96 TYR A C 1
ATOM 741 O O . TYR A 1 97 ? -3.485 -10.332 -6.919 1.00 6.50 96 TYR A O 1
ATOM 750 N N . TYR A 1 98 ? -2.881 -8.589 -5.625 1.00 5.83 97 TYR A N 1
ATOM 751 C CA . TYR A 1 98 ? -2.048 -7.925 -6.632 1.00 6.67 97 TYR A CA 1
ATOM 752 C C . TYR A 1 98 ? -0.641 -7.679 -6.102 1.00 6.78 97 TYR A C 1
ATOM 753 O O . TYR A 1 98 ? -0.356 -7.910 -4.931 1.00 7.31 97 TYR A O 1
ATOM 762 N N . ASN A 1 99 ? 0.243 -7.209 -6.984 1.00 8.95 98 ASN A N 1
ATOM 763 C CA . ASN A 1 99 ? 1.617 -6.860 -6.606 1.00 9.49 98 ASN A CA 1
ATOM 764 C C . ASN A 1 99 ? 2.329 -8.002 -5.873 1.00 10.99 98 ASN A C 1
ATOM 765 O O . ASN A 1 99 ? 3.081 -7.772 -4.909 1.00 12.20 98 ASN A O 1
ATOM 770 N N . ASN A 1 100 ? 2.111 -9.221 -6.345 1.00 9.69 99 ASN A N 1
ATOM 771 C CA . ASN A 1 100 ? 2.751 -10.409 -5.749 1.00 11.93 99 ASN A CA 1
ATOM 772 C C . ASN A 1 100 ? 2.317 -10.644 -4.306 1.00 11.16 99 ASN A C 1
ATOM 773 O O . ASN A 1 100 ? 3.033 -11.273 -3.506 1.00 12.86 99 ASN A O 1
ATOM 778 N N . GLY A 1 101 ? 1.117 -10.163 -3.979 1.00 10.14 100 GLY A N 1
ATOM 779 C CA . GLY A 1 101 ? 0.565 -10.357 -2.648 1.00 9.45 100 GLY A CA 1
ATOM 780 C C . GLY A 1 101 ? 0.146 -11.787 -2.412 1.00 7.37 100 GLY A C 1
ATOM 781 O O . GLY A 1 101 ? 0.161 -12.610 -3.303 1.00 9.08 100 GLY A O 1
ATOM 782 N N . PRO A 1 102 ? -0.213 -12.102 -1.180 1.00 8.19 101 PRO A N 1
ATOM 783 C CA . PRO A 1 102 ? -0.397 -13.489 -0.778 1.00 8.56 101 PRO A CA 1
ATOM 784 C C . PRO A 1 102 ? -1.623 -14.189 -1.325 1.00 9.24 101 PRO A C 1
ATOM 785 O O . PRO A 1 102 ? -1.722 -15.408 -1.178 1.00 10.77 101 PRO A O 1
ATOM 789 N N . ARG A 1 103 ? -2.549 -13.446 -1.943 1.00 7.47 102 ARG A N 1
ATOM 790 C CA . ARG A 1 103 ? -3.745 -14.049 -2.530 1.00 7.34 102 ARG A CA 1
ATOM 791 C C . ARG A 1 103 ? -3.706 -14.035 -4.057 1.00 8.06 102 ARG A C 1
ATOM 792 O O . ARG A 1 103 ? -4.676 -14.457 -4.694 1.00 7.12 102 ARG A O 1
ATOM 800 N N . ALA A 1 104 ? -2.606 -13.565 -4.650 1.00 7.68 103 ALA A N 1
ATOM 801 C CA . ALA A 1 104 ? -2.560 -13.450 -6.113 1.00 8.01 103 ALA A CA 1
ATOM 802 C C . ALA A 1 104 ? -2.813 -14.790 -6.793 1.00 8.14 103 ALA A C 1
ATOM 803 O O . ALA A 1 104 ? -3.483 -14.846 -7.833 1.00 7.94 103 ALA A O 1
ATOM 805 N N . TYR A 1 105 ? -2.300 -15.881 -6.204 1.00 8.83 104 TYR A N 1
ATOM 806 C CA . TYR A 1 105 ? -2.467 -17.207 -6.795 1.00 8.76 104 TYR A CA 1
ATOM 807 C C . TYR A 1 105 ? -3.946 -17.526 -6.996 1.00 9.00 104 TYR A C 1
ATOM 808 O O . TYR A 1 105 ? -4.315 -18.189 -7.963 1.00 10.09 104 TYR A O 1
ATOM 817 N N . THR A 1 106 ? -4.795 -17.050 -6.109 1.00 8.35 105 THR A N 1
ATOM 818 C CA . THR A 1 106 ? -6.202 -17.367 -6.200 1.00 8.83 105 THR A CA 1
ATOM 819 C C . THR A 1 106 ? -6.853 -16.634 -7.374 1.00 7.47 105 THR A C 1
ATOM 820 O O . THR A 1 106 ? -7.658 -17.224 -8.099 1.00 8.21 105 THR A O 1
ATOM 824 N N . ARG A 1 107 ? -6.499 -15.372 -7.580 1.00 7.01 106 ARG A N 1
ATOM 825 C CA . ARG A 1 107 ? -6.946 -14.645 -8.742 1.00 6.45 106 ARG A CA 1
ATOM 826 C C . ARG A 1 107 ? -6.523 -15.375 -10.022 1.00 5.84 106 ARG A C 1
ATOM 827 O O . ARG A 1 107 ? -7.303 -15.513 -10.996 1.00 6.74 106 ARG A O 1
ATOM 835 N N . GLU A 1 108 ? -5.267 -15.833 -10.034 1.00 6.55 107 GLU A N 1
ATOM 836 C CA . GLU A 1 108 ? -4.672 -16.439 -11.231 1.00 7.25 107 GLU A CA 1
ATOM 837 C C . GLU A 1 108 ? -5.364 -17.742 -11.601 1.00 6.91 107 GLU A C 1
ATOM 838 O O . GLU A 1 108 ? -5.319 -18.141 -12.774 1.00 8.10 107 GLU A O 1
ATOM 844 N N . LYS A 1 109 ? -6.038 -18.388 -10.663 1.00 7.52 108 LYS A N 1
ATOM 845 C CA . LYS A 1 109 ? -6.827 -19.577 -10.992 1.00 7.46 108 LYS A CA 1
ATOM 846 C C . LYS A 1 109 ? -8.023 -19.312 -11.867 1.00 6.14 108 LYS A C 1
ATOM 847 O O . LYS A 1 109 ? -8.532 -20.250 -12.499 1.00 7.23 108 LYS A O 1
ATOM 853 N N . GLN A 1 110 ? -8.500 -18.069 -11.927 1.00 6.10 109 GLN A N 1
ATOM 854 C CA . GLN A 1 110 ? -9.657 -17.752 -12.795 1.00 6.45 109 GLN A CA 1
ATOM 855 C C . GLN A 1 110 ? -10.834 -18.693 -12.549 1.00 4.97 109 GLN A C 1
ATOM 856 O O . GLN A 1 110 ? -11.398 -19.272 -13.495 1.00 6.39 109 GLN A O 1
ATOM 862 N N . LEU A 1 111 ? -11.207 -18.862 -11.289 1.00 5.74 110 LEU A N 1
ATOM 863 C CA . LEU A 1 111 ? -12.269 -19.812 -10.967 1.00 6.92 110 LEU A CA 1
ATOM 864 C C . LEU A 1 111 ? -13.654 -19.298 -11.295 1.00 5.78 110 LEU A C 1
ATOM 865 O O . LEU A 1 111 ? -14.008 -18.143 -11.012 1.00 6.86 110 LEU A O 1
ATOM 870 N N . ALA A 1 112 ? -14.476 -20.195 -11.821 1.00 6.25 111 ALA A N 1
ATOM 871 C CA . ALA A 1 112 ? -15.901 -19.949 -12.026 1.00 6.96 111 ALA A CA 1
ATOM 872 C C . ALA A 1 112 ? -16.751 -20.374 -10.833 1.00 5.42 111 ALA A C 1
ATOM 873 O O . ALA A 1 112 ? -17.964 -20.080 -10.816 1.00 6.28 111 ALA A O 1
ATOM 875 N N . GLU A 1 113 ? -16.160 -21.050 -9.845 1.00 5.31 112 GLU A N 1
ATOM 876 C CA . GLU A 1 113 ? -16.845 -21.389 -8.614 1.00 6.13 112 GLU A CA 1
ATOM 877 C C . GLU A 1 113 ? -15.847 -21.632 -7.528 1.00 5.17 112 GLU A C 1
ATOM 878 O O . GLU A 1 113 ? -14.701 -22.042 -7.820 1.00 6.05 112 GLU A O 1
ATOM 884 N N . TYR A 1 114 ? -16.256 -21.349 -6.297 1.00 5.13 113 TYR A N 1
ATOM 885 C CA . TYR A 1 114 ? -15.403 -21.609 -5.152 1.00 5.54 113 TYR A CA 1
ATOM 886 C C . TYR A 1 114 ? -16.266 -21.806 -3.922 1.00 5.39 113 TYR A C 1
ATOM 887 O O . TYR A 1 114 ? -17.331 -21.173 -3.812 1.00 6.91 113 TYR A O 1
ATOM 896 N N . ASN A 1 115 ? -15.833 -22.635 -2.983 1.00 5.33 114 ASN A N 1
ATOM 897 C CA . ASN A 1 115 ? -16.582 -23.035 -1.786 1.00 7.31 114 ASN A CA 1
ATOM 898 C C . ASN A 1 115 ? -15.642 -22.997 -0.591 1.00 5.85 114 ASN A C 1
ATOM 899 O O . ASN A 1 115 ? -14.519 -23.524 -0.679 1.00 7.29 114 ASN A O 1
ATOM 904 N N . VAL A 1 116 ? -16.075 -22.422 0.528 1.00 5.49 115 VAL A N 1
ATOM 905 C CA . VAL A 1 116 ? -15.260 -22.473 1.744 1.00 6.51 115 VAL A CA 1
ATOM 906 C C . VAL A 1 116 ? -16.194 -22.530 2.934 1.00 6.20 115 VAL A C 1
ATOM 907 O O . VAL A 1 116 ? -17.265 -21.877 2.918 1.00 9.69 115 VAL A O 1
ATOM 911 N N . THR A 1 117 ? -15.824 -23.219 4.005 1.00 6.08 116 THR A N 1
ATOM 912 C CA . THR A 1 117 ? -16.558 -23.159 5.274 1.00 6.51 116 THR A CA 1
ATOM 913 C C . THR A 1 117 ? -15.700 -22.452 6.291 1.00 5.43 116 THR A C 1
ATOM 914 O O . THR A 1 117 ? -14.523 -22.811 6.458 1.00 7.70 116 THR A O 1
ATOM 918 N N . SER A 1 118 ? -16.232 -21.450 6.971 1.00 6.76 117 SER A N 1
ATOM 919 C CA . SER A 1 118 ? -15.477 -20.753 8.007 1.00 6.80 117 SER A CA 1
ATOM 920 C C . SER A 1 118 ? -15.254 -21.624 9.223 1.00 7.56 117 SER A C 1
ATOM 921 O O . SER A 1 118 ? -15.975 -22.596 9.437 1.00 7.73 117 SER A O 1
ATOM 924 N N . VAL A 1 119 ? -14.280 -21.244 10.035 1.00 8.03 118 VAL A N 1
ATOM 925 C CA . VAL A 1 119 ? -13.930 -21.997 11.218 1.00 10.94 118 VAL A CA 1
ATOM 926 C C . VAL A 1 119 ? -15.115 -22.077 12.165 1.00 10.84 118 VAL A C 1
ATOM 927 O O . VAL A 1 119 ? -15.257 -23.061 12.885 1.00 12.85 118 VAL A O 1
ATOM 931 N N . VAL A 1 120 ? -15.992 -21.073 12.142 1.00 10.77 119 VAL A N 1
ATOM 932 C CA . VAL A 1 120 ? -17.161 -21.110 12.997 1.00 13.33 119 VAL A CA 1
ATOM 933 C C . VAL A 1 120 ? -18.317 -21.875 12.368 1.00 11.31 119 VAL A C 1
ATOM 934 O O . VAL A 1 120 ? -19.382 -22.003 12.987 1.00 14.41 119 VAL A O 1
ATOM 938 N N . GLY A 1 121 ? -18.112 -22.404 11.151 1.00 10.10 120 GLY A N 1
ATOM 939 C CA . GLY A 1 121 ? -19.057 -23.333 10.542 1.00 10.87 120 GLY A CA 1
ATOM 940 C C . GLY A 1 121 ? -20.005 -22.803 9.470 1.00 10.59 120 GLY A C 1
ATOM 941 O O . GLY A 1 121 ? -20.989 -23.469 9.119 1.00 12.33 120 GLY A O 1
ATOM 942 N N . THR A 1 122 ? -19.743 -21.619 8.932 1.00 8.25 121 THR A N 1
ATOM 943 C CA . THR A 1 122 ? -20.609 -21.058 7.902 1.00 7.95 121 THR A CA 1
ATOM 944 C C . THR A 1 122 ? -20.086 -21.386 6.509 1.00 6.43 121 THR A C 1
ATOM 945 O O . THR A 1 122 ? -18.934 -21.070 6.190 1.00 8.23 121 THR A O 1
ATOM 949 N N . ARG A 1 123 ? -20.912 -21.985 5.664 1.00 6.18 122 ARG A N 1
ATOM 950 C CA . ARG A 1 123 ? -20.561 -22.263 4.276 1.00 6.62 122 ARG A CA 1
ATOM 951 C C . ARG A 1 123 ? -20.750 -21.030 3.414 1.00 6.12 122 ARG A C 1
ATOM 952 O O . ARG A 1 123 ? -21.713 -20.280 3.616 1.00 6.61 122 ARG A O 1
ATOM 960 N N . PHE A 1 124 ? -19.840 -20.813 2.475 1.00 5.76 123 PHE A N 1
ATOM 961 C CA . PHE A 1 124 ? -19.954 -19.727 1.505 1.00 6.46 123 PHE A CA 1
ATOM 962 C C . PHE A 1 124 ? -19.588 -20.314 0.152 1.00 6.35 123 PHE A C 1
ATOM 963 O O . PHE A 1 124 ? -18.591 -21.076 0.005 1.00 7.85 123 PHE A O 1
ATOM 971 N N . GLU A 1 125 ? -20.348 -19.947 -0.865 1.00 6.16 124 GLU A N 1
ATOM 972 C CA . GLU A 1 125 ? -20.066 -20.355 -2.217 1.00 6.57 124 GLU A CA 1
ATOM 973 C C . GLU A 1 125 ? -20.235 -19.175 -3.150 1.00 5.43 124 GLU A C 1
ATOM 974 O O . GLU A 1 125 ? -21.185 -1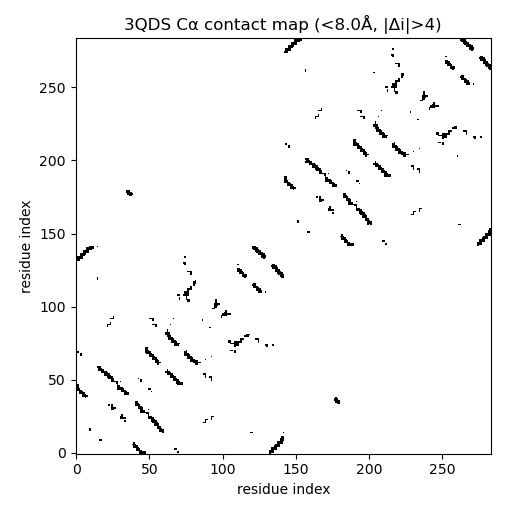8.380 -3.013 1.00 6.59 124 GLU A O 1
ATOM 980 N N . VAL A 1 126 ? -19.334 -19.062 -4.123 1.00 5.66 125 VAL A N 1
ATOM 981 C CA . VAL A 1 126 ? -19.562 -18.174 -5.260 1.00 5.62 125 VAL A CA 1
ATOM 982 C C . VAL A 1 126 ? -19.673 -19.071 -6.472 1.00 5.53 125 VAL A C 1
ATOM 983 O O . VAL A 1 126 ? -18.791 -19.941 -6.692 1.00 6.83 125 VAL A O 1
ATOM 987 N N . LYS A 1 127 ? -20.735 -18.900 -7.250 1.00 5.46 126 LYS A N 1
ATOM 988 C CA . LYS A 1 127 ? -20.949 -19.726 -8.437 1.00 6.48 126 LYS A CA 1
ATOM 989 C C . LYS A 1 127 ? -21.339 -18.836 -9.600 1.00 5.37 126 LYS A C 1
ATOM 990 O O . LYS A 1 127 ? -22.445 -18.262 -9.600 1.00 6.04 126 LYS A O 1
ATOM 996 N N . TYR A 1 128 ? -20.473 -18.688 -10.602 1.00 4.93 127 TYR A N 1
ATOM 997 C CA . TYR A 1 128 ? -20.858 -17.939 -11.781 1.00 5.93 127 TYR A CA 1
ATOM 998 C C . TYR A 1 128 ? -21.896 -18.718 -12.591 1.00 5.47 127 TYR A C 1
ATOM 999 O O . TYR A 1 128 ? -21.724 -19.903 -12.878 1.00 7.39 127 TYR A O 1
ATOM 1008 N N . THR A 1 129 ? -22.960 -18.032 -12.990 1.00 6.01 128 THR A N 1
ATOM 1009 C CA . THR A 1 129 ? -24.036 -18.572 -13.801 1.00 6.49 128 THR A CA 1
ATOM 1010 C C . THR A 1 129 ? -23.920 -18.112 -15.251 1.00 6.85 128 THR A C 1
ATOM 1011 O O . THR A 1 129 ? -24.453 -18.767 -16.144 1.00 8.80 128 THR A O 1
ATOM 1015 N N . VAL A 1 130 ? -23.284 -16.969 -15.493 1.00 7.56 129 VAL A N 1
ATOM 1016 C CA . VAL A 1 130 ? -22.820 -16.587 -16.814 1.00 7.43 129 VAL A CA 1
ATOM 1017 C C . VAL A 1 130 ? -21.307 -16.426 -16.686 1.00 6.56 129 VAL A C 1
ATOM 1018 O O . VAL A 1 130 ? -20.830 -15.574 -15.899 1.00 7.01 129 VAL A O 1
ATOM 1022 N N . VAL A 1 131 ? -20.565 -17.284 -17.386 1.00 7.07 130 VAL A N 1
ATOM 1023 C CA . VAL A 1 131 ? -19.151 -17.524 -17.102 1.00 7.25 130 VAL A CA 1
ATOM 1024 C C . VAL A 1 131 ? -18.220 -17.021 -18.188 1.00 7.00 130 VAL A C 1
ATOM 1025 O O . VAL A 1 131 ? -16.999 -17.125 -18.045 1.00 8.98 130 VAL A O 1
ATOM 1029 N N . GLU A 1 132 ? -18.783 -16.514 -19.278 1.00 6.53 131 GLU A N 1
ATOM 1030 C CA . GLU A 1 132 ? -18.009 -15.987 -20.392 1.00 7.49 131 GLU A CA 1
ATOM 1031 C C . GLU A 1 132 ? -18.564 -14.654 -20.817 1.00 6.62 131 GLU A C 1
ATOM 1032 O O . GLU A 1 132 ? -19.714 -14.349 -20.537 1.00 8.34 131 GLU A O 1
ATOM 1038 N N . GLY A 1 133 ? -17.777 -13.908 -21.577 1.00 8.01 132 GLY A N 1
ATOM 1039 C CA . GLY A 1 133 ? -18.216 -12.611 -22.073 1.00 9.05 132 GLY A CA 1
ATOM 1040 C C . GLY A 1 133 ? -17.975 -11.462 -21.109 1.00 7.16 132 GLY A C 1
ATOM 1041 O O . GLY A 1 133 ? -17.250 -11.599 -20.103 1.00 7.73 132 GLY A O 1
ATOM 1042 N N . ASN A 1 134 ? -18.605 -10.321 -21.395 1.00 6.90 133 ASN A N 1
ATOM 1043 C CA . ASN A 1 134 ? -18.309 -9.108 -20.667 1.00 5.71 133 ASN A CA 1
ATOM 1044 C C . ASN A 1 134 ? -19.373 -8.755 -19.644 1.00 5.94 133 ASN A C 1
ATOM 1045 O O . ASN A 1 134 ? -19.167 -7.796 -18.886 1.00 8.76 133 ASN A O 1
ATOM 1050 N N . ASN A 1 135 ? -20.502 -9.452 -19.609 1.00 5.83 134 ASN A N 1
ATOM 1051 C CA . ASN A 1 135 ? -21.573 -9.194 -18.646 1.00 7.20 134 ASN A CA 1
ATOM 1052 C C . ASN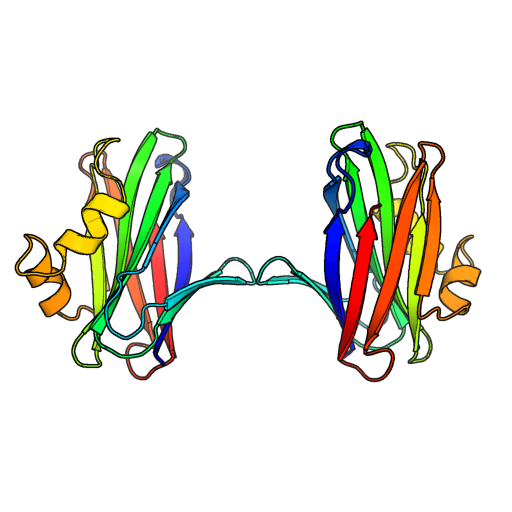 A 1 135 ? -21.806 -10.457 -17.847 1.00 6.10 134 ASN A C 1
ATOM 1053 O O . ASN A 1 135 ? -22.701 -11.268 -18.132 1.00 10.21 134 ASN A O 1
ATOM 1058 N N . LEU A 1 136 ? -20.977 -10.648 -16.840 1.00 5.02 135 LEU A N 1
ATOM 1059 C CA . LEU A 1 136 ? -20.909 -11.881 -16.060 1.00 5.58 135 LEU A CA 1
ATOM 1060 C C . LEU A 1 136 ? -21.926 -11.838 -14.919 1.00 4.64 135 LEU A C 1
ATOM 1061 O O . LEU A 1 136 ? -22.344 -10.761 -14.460 1.00 5.04 135 LEU A O 1
ATOM 1066 N N . GLU A 1 137 ? -22.308 -13.003 -14.419 1.00 4.65 136 GLU A N 1
ATOM 1067 C CA . GLU A 1 137 ? -23.337 -13.123 -13.379 1.00 4.98 136 GLU A CA 1
ATOM 1068 C C . GLU A 1 137 ? -22.929 -14.219 -12.433 1.00 4.69 136 GLU A C 1
ATOM 1069 O O . GLU A 1 137 ? -22.467 -15.270 -12.900 1.00 5.34 136 GLU A O 1
ATOM 1075 N N . ALA A 1 138 ? -23.113 -14.000 -11.140 1.00 4.71 137 ALA A N 1
ATOM 1076 C CA . ALA A 1 138 ? -22.811 -15.023 -10.151 1.00 5.02 137 ALA A CA 1
ATOM 1077 C C . ALA A 1 138 ? -23.776 -14.962 -9.001 1.00 4.98 137 ALA A C 1
ATOM 1078 O O . ALA A 1 138 ? -24.291 -13.900 -8.642 1.00 5.56 137 ALA A O 1
ATOM 1080 N N . ASN A 1 139 ? -24.010 -16.134 -8.433 1.00 5.40 138 ASN A N 1
ATOM 1081 C CA . ASN A 1 139 ? -24.714 -16.271 -7.170 1.00 6.77 138 ASN A CA 1
ATOM 1082 C C . ASN A 1 139 ? -23.704 -16.379 -6.042 1.00 6.23 138 ASN A C 1
ATOM 1083 O O . ASN A 1 139 ? -22.699 -17.109 -6.164 1.00 7.23 138 ASN A O 1
ATOM 1088 N N . VAL A 1 140 ? -23.970 -15.695 -4.939 1.00 6.22 139 VAL A N 1
ATOM 1089 C CA . VAL A 1 140 ? -23.167 -15.791 -3.720 1.00 6.55 139 VAL A CA 1
ATOM 1090 C C . VAL A 1 140 ? -24.087 -16.400 -2.682 1.00 5.37 139 VAL A C 1
ATOM 1091 O O . VAL A 1 140 ? -25.156 -15.818 -2.389 1.00 6.98 139 VAL A O 1
ATOM 1095 N N . ILE A 1 141 ? -23.739 -17.558 -2.158 1.00 5.48 140 ILE A N 1
ATOM 1096 C CA . ILE A 1 141 ? -24.630 -18.338 -1.309 1.00 5.71 140 ILE A CA 1
ATOM 1097 C C . ILE A 1 141 ? -24.022 -18.497 0.060 1.00 5.71 140 ILE A C 1
ATOM 1098 O O . ILE A 1 141 ? -22.892 -19.041 0.186 1.00 7.05 140 ILE A O 1
ATOM 1103 N N . PHE A 1 142 ? -24.733 -18.062 1.085 1.00 5.32 141 PHE A N 1
ATOM 1104 C CA . PHE A 1 142 ? -24.311 -18.233 2.466 1.00 6.07 141 PHE A CA 1
ATOM 1105 C C . PHE A 1 142 ? -25.112 -19.355 3.106 1.00 6.10 141 PHE A C 1
ATOM 1106 O O . PHE A 1 142 ? -26.355 -19.400 2.940 1.00 7.25 141 PHE A O 1
ATOM 1114 N N . SER A 1 143 ? -24.457 -20.213 3.866 1.00 7.34 142 SER A N 1
ATOM 1115 C CA . SER A 1 143 ? -25.143 -21.257 4.626 1.00 9.73 142 SER A CA 1
ATOM 1116 C C . SER A 1 143 ? -25.498 -22.453 3.777 1.00 13.07 142 SER A C 1
ATOM 1117 O O . SER A 1 143 ? -26.174 -23.344 4.326 1.00 15.99 142 SER A O 1
ATOM 1124 N N . THR B 1 2 ? -46.794 -0.270 -21.560 1.00 10.35 1 THR B N 1
ATOM 1125 C CA . THR B 1 2 ? -46.533 0.031 -20.151 1.00 9.01 1 THR B CA 1
ATOM 1126 C C . THR B 1 2 ? -46.043 1.465 -20.001 1.00 7.78 1 THR B C 1
ATOM 1127 O O . THR B 1 2 ? -45.534 2.091 -20.955 1.00 7.81 1 THR B O 1
ATOM 1131 N N . TYR B 1 3 ? -46.159 1.976 -18.778 1.00 7.70 2 TYR B N 1
ATOM 1132 C CA . TYR B 1 3 ? -45.588 3.281 -18.422 1.00 8.44 2 TYR B CA 1
ATOM 1133 C C . TYR B 1 3 ? -44.670 3.126 -17.246 1.00 7.53 2 TYR B C 1
ATOM 1134 O O . TYR B 1 3 ? -44.964 2.327 -16.336 1.00 10.23 2 TYR B O 1
ATOM 1143 N N . SER B 1 4 ? -43.592 3.895 -17.219 1.00 7.46 3 SER B N 1
ATOM 1144 C CA . SER B 1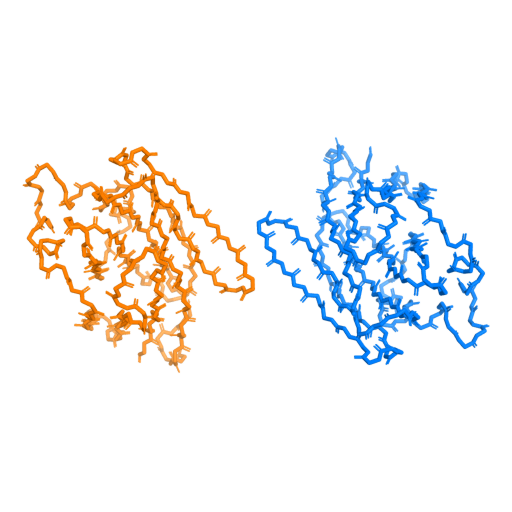 4 ? -42.783 3.977 -16.016 1.00 6.78 3 SER B CA 1
ATOM 1145 C C . SER B 1 4 ? -42.584 5.418 -15.615 1.00 6.26 3 SER B C 1
ATOM 1146 O O . SER B 1 4 ? -42.572 6.330 -16.455 1.00 6.71 3 SER B O 1
ATOM 1149 N N . ILE B 1 5 ? -42.424 5.614 -14.307 1.00 5.65 4 ILE B N 1
ATOM 1150 C CA . ILE B 1 5 ? -42.096 6.921 -13.728 1.00 5.03 4 ILE B CA 1
ATOM 1151 C C . ILE B 1 5 ? -40.909 6.724 -12.823 1.00 5.06 4 ILE B C 1
ATOM 1152 O O . ILE B 1 5 ? -41.010 5.971 -11.846 1.00 5.37 4 ILE B O 1
ATOM 1157 N N . THR B 1 6 ? -39.793 7.381 -13.145 1.00 4.89 5 THR B N 1
ATOM 1158 C CA . THR B 1 6 ? -38.591 7.294 -12.308 1.00 5.68 5 THR B CA 1
ATOM 1159 C C . THR B 1 6 ? -38.386 8.571 -11.536 1.00 4.46 5 THR B C 1
ATOM 1160 O O . THR B 1 6 ? -38.406 9.661 -12.138 1.00 6.43 5 THR B O 1
ATOM 1164 N N . LEU B 1 7 ? -38.210 8.423 -10.223 1.00 5.09 6 LEU B N 1
ATOM 1165 C CA . LEU B 1 7 ? -38.090 9.536 -9.307 1.00 5.72 6 LEU B CA 1
ATOM 1166 C C . LEU B 1 7 ? -36.711 9.619 -8.692 1.00 5.28 6 LEU B C 1
ATOM 1167 O O . LEU B 1 7 ? -36.149 8.608 -8.260 1.00 6.76 6 LEU B O 1
ATOM 1172 N N . ARG B 1 8 ? -36.194 10.841 -8.627 1.00 5.76 7 ARG B N 1
ATOM 1173 C CA . ARG B 1 8 ? -34.965 11.152 -7.892 1.00 6.20 7 ARG B CA 1
ATOM 1174 C C . ARG B 1 8 ? -35.360 12.056 -6.745 1.00 5.80 7 ARG B C 1
ATOM 1175 O O . ARG B 1 8 ? -36.013 13.091 -6.994 1.00 7.12 7 ARG B O 1
ATOM 1183 N N . VAL B 1 9 ? -35.012 11.707 -5.518 1.00 5.66 8 VAL B N 1
ATOM 1184 C CA . VAL B 1 9 ? -35.405 12.474 -4.343 1.00 6.64 8 VAL B CA 1
ATOM 1185 C C . VAL B 1 9 ? -34.277 13.367 -3.854 1.00 6.07 8 VAL B C 1
ATOM 1186 O O . VAL B 1 9 ? -33.218 12.880 -3.439 1.00 8.52 8 VAL B O 1
ATOM 1190 N N . PHE B 1 10 ? -34.491 14.668 -3.923 1.00 5.40 9 PHE B N 1
ATOM 1191 C CA . PHE B 1 10 ? -33.525 15.666 -3.497 1.00 5.89 9 PHE B CA 1
ATOM 1192 C C . PHE B 1 10 ? -33.960 16.306 -2.193 1.00 5.50 9 PHE B C 1
ATOM 1193 O O . PHE B 1 10 ? -34.961 17.021 -2.167 1.00 10.27 9 PHE B O 1
ATOM 1201 N N . GLN B 1 11 ? -33.240 16.060 -1.107 1.00 7.07 10 GLN B N 1
ATOM 1202 C CA . GLN B 1 11 ? -33.516 16.709 0.188 1.00 7.65 10 GLN B CA 1
ATOM 1203 C C . GLN B 1 11 ? -32.549 17.861 0.355 1.00 7.54 10 GLN B C 1
ATOM 1204 O O . GLN B 1 11 ? -31.327 17.636 0.417 1.00 7.67 10 GLN B O 1
ATOM 1210 N N . ARG B 1 12 ? -33.061 19.080 0.407 1.00 8.01 11 ARG B N 1
ATOM 1211 C CA . ARG B 1 12 ? -32.235 20.251 0.277 1.00 9.17 11 ARG B CA 1
ATOM 1212 C C . ARG B 1 12 ? -31.814 20.844 1.592 1.00 10.14 11 ARG B C 1
ATOM 1213 O O . ARG B 1 12 ? -30.772 21.521 1.647 1.00 13.31 11 ARG B O 1
ATOM 1221 N N . ASN B 1 13 ? -32.629 20.682 2.638 1.00 9.96 12 ASN B N 1
ATOM 1222 C CA . ASN B 1 13 ? -32.567 21.585 3.783 1.00 10.13 12 ASN B CA 1
ATOM 1223 C C . ASN B 1 13 ? -32.583 20.836 5.109 1.00 8.75 12 ASN B C 1
ATOM 1224 O O . ASN B 1 13 ? -33.645 20.413 5.591 1.00 9.61 12 ASN B O 1
ATOM 1229 N N . PRO B 1 14 ? -31.425 20.672 5.727 1.00 8.96 13 PRO B N 1
ATOM 1230 C CA . PRO B 1 14 ? -31.374 19.903 6.977 1.00 9.31 13 PRO B CA 1
ATOM 1231 C C . PRO B 1 14 ? -32.270 20.442 8.092 1.00 8.87 13 PRO B C 1
ATOM 1232 O O . PRO B 1 14 ? -32.592 19.688 9.008 1.00 10.02 13 PRO B O 1
ATOM 1236 N N . GLY B 1 15 ? -32.654 21.713 8.021 1.00 10.89 14 GLY B N 1
ATOM 1237 C CA . GLY B 1 15 ? -33.524 22.259 9.032 1.00 11.25 14 GLY B CA 1
ATOM 1238 C C . GLY B 1 15 ? -34.877 21.582 9.068 1.00 11.37 14 GLY B C 1
ATOM 1239 O O . GLY B 1 15 ? -35.592 21.710 10.071 1.00 13.09 14 GLY B O 1
ATOM 1240 N N . ARG B 1 16 ? -35.266 20.919 7.983 1.00 9.67 15 ARG B N 1
ATOM 1241 C CA . ARG B 1 16 ? -36.554 20.206 7.956 1.00 9.69 15 ARG B CA 1
ATOM 1242 C C . ARG B 1 16 ? -36.423 18.812 8.491 1.00 10.71 15 ARG B C 1
ATOM 1243 O O . ARG B 1 16 ? -37.400 18.034 8.453 1.00 14.02 15 ARG B O 1
ATOM 1251 N N . GLY B 1 17 ? -35.229 18.424 8.906 1.00 9.93 16 GLY B N 1
ATOM 1252 C CA . GLY B 1 17 ? -35.010 17.022 9.209 1.00 11.81 16 GLY B CA 1
ATOM 1253 C C . GLY B 1 17 ? -34.730 16.244 7.939 1.00 10.30 16 GLY B C 1
ATOM 1254 O O . GLY B 1 17 ? -34.536 16.809 6.851 1.00 12.26 16 GLY B O 1
ATOM 1255 N N . PHE B 1 18 ? -34.723 14.931 8.086 1.00 8.62 17 PHE B N 1
ATOM 1256 C CA . PHE B 1 18 ? -34.333 14.052 7.011 1.00 8.20 17 PHE B CA 1
ATOM 1257 C C . PHE B 1 18 ? -35.413 12.981 6.841 1.00 6.66 17 PHE B C 1
ATOM 1258 O O . PHE B 1 18 ? -35.820 12.350 7.818 1.00 7.60 17 PHE B O 1
ATOM 1266 N N . PHE B 1 19 ? -35.849 12.776 5.614 1.00 6.57 18 PHE B N 1
ATOM 1267 C CA . PHE B 1 19 ? -36.977 11.882 5.334 1.00 6.64 18 PHE B CA 1
ATOM 1268 C C . PHE B 1 19 ? -36.501 10.552 4.810 1.00 6.95 18 PHE B C 1
ATOM 1269 O O . PHE B 1 19 ? -35.451 10.461 4.129 1.00 8.91 18 PHE B O 1
ATOM 1277 N N . SER B 1 20 ? -37.283 9.510 5.113 1.00 6.15 19 SER B N 1
ATOM 1278 C CA . SER B 1 20 ? -37.082 8.193 4.525 1.00 5.81 19 SER B CA 1
ATOM 1279 C C . SER B 1 20 ? -38.431 7.584 4.196 1.00 5.45 19 SER B C 1
ATOM 1280 O O . SER B 1 20 ? -39.487 7.996 4.729 1.00 5.65 19 SER B O 1
ATOM 1283 N N . ILE B 1 21 ? -38.426 6.638 3.265 1.00 5.70 20 ILE B N 1
ATOM 1284 C CA . ILE B 1 21 ? -39.662 5.989 2.848 1.00 5.28 20 ILE B CA 1
ATOM 1285 C C . ILE B 1 21 ? -40.181 5.049 3.913 1.00 4.57 20 ILE B C 1
ATOM 1286 O O . ILE B 1 21 ? -39.412 4.272 4.492 1.00 6.81 20 ILE B O 1
ATOM 1291 N N . VAL B 1 22 ? -41.486 5.097 4.154 1.00 4.23 21 VAL B N 1
ATOM 1292 C CA . VAL B 1 22 ? -42.111 4.200 5.122 1.00 4.66 21 VAL B CA 1
ATOM 1293 C C . VAL B 1 22 ? -43.197 3.320 4.497 1.00 4.20 21 VAL B C 1
ATOM 1294 O O . VAL B 1 22 ? -43.748 2.485 5.200 1.00 5.03 21 VAL B O 1
ATOM 1298 N N . GLU B 1 23 ? -43.552 3.534 3.231 1.00 4.09 22 GLU B N 1
ATOM 1299 C CA . GLU B 1 23 ? -44.640 2.771 2.602 1.00 4.65 22 GLU B CA 1
ATOM 1300 C C . GLU B 1 23 ? -44.564 3.034 1.114 1.00 4.01 22 GLU B C 1
ATOM 1301 O O . GLU B 1 23 ? -44.198 4.147 0.694 1.00 4.29 22 GLU B O 1
ATOM 1307 N N . LYS B 1 24 ? -44.960 2.055 0.309 1.00 4.34 23 LYS B N 1
ATOM 1308 C CA . LYS B 1 24 ? -45.053 2.254 -1.132 1.00 5.02 23 LYS B CA 1
ATOM 1309 C C . LYS B 1 24 ? -46.208 1.431 -1.654 1.00 6.24 23 LYS B C 1
ATOM 1310 O O . LYS B 1 24 ? -46.170 0.216 -1.519 1.00 10.58 23 LYS B O 1
ATOM 1316 N N . THR B 1 25 ? -47.212 2.035 -2.267 1.00 4.67 24 THR B N 1
ATOM 1317 C CA . THR B 1 25 ? -48.412 1.329 -2.730 1.00 4.48 24 THR B CA 1
ATOM 1318 C C . THR B 1 25 ? -48.534 1.440 -4.249 1.00 3.97 24 THR B C 1
ATOM 1319 O O . THR B 1 25 ? -47.993 2.359 -4.850 1.00 4.69 24 THR B O 1
ATOM 1323 N N . VAL B 1 26 ? -49.285 0.507 -4.846 1.00 4.43 25 VAL B N 1
ATOM 1324 C CA . VAL B 1 26 ? -49.634 0.563 -6.254 1.00 5.01 25 VAL B CA 1
ATOM 1325 C C . VAL B 1 26 ? -51.125 0.296 -6.386 1.00 4.17 25 VAL B C 1
ATOM 1326 O O . VAL B 1 26 ? -51.637 -0.698 -5.865 1.00 4.98 25 VAL B O 1
ATOM 1330 N N . PHE B 1 27 ? -51.808 1.170 -7.108 1.00 4.67 26 PHE B N 1
ATOM 1331 C CA . PHE B 1 27 ? -53.225 0.981 -7.333 1.00 4.82 26 PHE B CA 1
ATOM 1332 C C . PHE B 1 27 ? -53.471 -0.117 -8.397 1.00 4.98 26 PHE B C 1
ATOM 1333 O O . PHE B 1 27 ? -52.616 -0.361 -9.279 1.00 5.71 26 PHE B O 1
ATOM 1341 N N . HIS B 1 28 ? -54.632 -0.771 -8.325 1.00 5.02 27 HIS B N 1
ATOM 1342 C CA . HIS B 1 28 ? -54.864 -1.987 -9.083 1.00 5.56 27 HIS B CA 1
ATOM 1343 C C . HIS B 1 28 ? -55.344 -1.827 -10.518 1.00 5.02 27 HIS B C 1
ATOM 1344 O O . HIS B 1 28 ? -55.391 -2.830 -11.229 1.00 7.78 27 HIS B O 1
ATOM 1351 N N . TYR B 1 29 ? -55.678 -0.628 -10.964 1.00 5.65 28 TYR B N 1
ATOM 1352 C CA . TYR B 1 29 ? -56.056 -0.411 -12.338 1.00 6.03 28 TYR B CA 1
ATOM 1353 C C . TYR B 1 29 ? -54.867 -0.659 -13.269 1.00 5.58 28 TYR B C 1
ATOM 1354 O O . TYR B 1 29 ? -53.713 -0.719 -12.845 1.00 5.84 28 TYR B O 1
ATOM 1363 N N . ALA B 1 30 ? -55.173 -0.791 -14.564 1.00 6.50 29 ALA B N 1
ATOM 1364 C CA . ALA B 1 30 ? -54.171 -0.890 -15.642 1.00 7.09 29 ALA B CA 1
ATOM 1365 C C . ALA B 1 30 ? -53.223 -2.070 -15.419 1.00 6.11 29 ALA B C 1
ATOM 1366 O O . ALA B 1 30 ? -52.054 -2.022 -15.765 1.00 6.38 29 ALA B O 1
ATOM 1368 N N . ASN B 1 31 ? -53.759 -3.150 -14.865 1.00 6.47 30 ASN B N 1
ATOM 1369 C CA . ASN B 1 31 ? -52.988 -4.347 -14.577 1.00 6.91 30 ASN B CA 1
ATOM 1370 C C . ASN B 1 31 ? -51.925 -4.113 -13.517 1.00 6.09 30 ASN B C 1
ATOM 1371 O O . ASN B 1 31 ? -50.939 -4.847 -13.463 1.00 6.94 30 ASN B O 1
ATOM 1376 N N . GLY B 1 32 ? -52.135 -3.131 -12.630 1.00 5.87 31 GLY B N 1
ATOM 1377 C CA . GLY B 1 32 ? -51.204 -2.943 -11.538 1.00 5.72 31 GLY B CA 1
ATOM 1378 C C . GLY B 1 32 ? -49.854 -2.416 -11.967 1.00 4.70 31 GLY B C 1
ATOM 1379 O O . GLY B 1 32 ? -49.710 -1.660 -12.932 1.00 5.73 31 GLY B O 1
ATOM 1380 N N . GLY B 1 33 ? -48.849 -2.774 -11.180 1.00 5.16 32 GLY B N 1
ATOM 1381 C CA . GLY B 1 33 ? -47.510 -2.197 -11.327 1.00 5.85 32 GLY B CA 1
ATOM 1382 C C . GLY B 1 33 ? -46.673 -2.504 -10.133 1.00 4.47 32 GLY B C 1
ATOM 1383 O O . GLY B 1 33 ? -47.159 -3.091 -9.160 1.00 5.35 32 GLY B O 1
ATOM 1384 N N . THR B 1 34 ? -45.407 -2.091 -10.190 1.00 4.70 33 THR B N 1
ATOM 1385 C CA . THR B 1 34 ? -44.430 -2.464 -9.199 1.00 5.05 33 THR B CA 1
ATOM 1386 C C . THR B 1 34 ? -43.428 -1.332 -8.994 1.00 4.53 33 THR B C 1
ATOM 1387 O O . THR B 1 34 ? -43.041 -0.663 -9.955 1.00 5.66 33 THR B O 1
ATOM 1391 N N . TRP B 1 35 ? -42.983 -1.172 -7.762 1.00 4.53 34 TRP B N 1
ATOM 1392 C CA . TRP B 1 35 ? -41.882 -0.252 -7.445 1.00 4.27 34 TRP B CA 1
ATOM 1393 C C . TRP B 1 35 ? -40.572 -1.011 -7.482 1.00 5.63 34 TRP B C 1
ATOM 1394 O O . TRP B 1 35 ? -40.493 -2.180 -7.055 1.00 6.77 34 TRP B O 1
ATOM 1405 N N . SER B 1 36 ? -39.526 -0.352 -7.961 1.00 5.28 35 SER B N 1
ATOM 1406 C CA . SER B 1 36 ? -38.168 -0.892 -7.885 1.00 5.60 35 SER B CA 1
ATOM 1407 C C . SER B 1 36 ? -37.205 0.237 -7.532 1.00 5.49 35 SER B C 1
ATOM 1408 O O . SER B 1 36 ? -37.551 1.436 -7.593 1.00 6.07 35 SER B O 1
ATOM 1411 N N . GLU B 1 37 ? -36.005 -0.152 -7.134 1.00 5.91 36 GLU B N 1
ATOM 1412 C CA . GLU B 1 37 ? -34.953 0.788 -6.776 1.00 6.41 36 GLU B CA 1
ATOM 1413 C C . GLU B 1 37 ? -33.674 0.451 -7.529 1.00 5.96 36 GLU B C 1
ATOM 1414 O O . GLU B 1 37 ? -33.301 -0.723 -7.666 1.00 7.41 36 GLU B O 1
ATOM 1420 N N . ALA B 1 38 ? -32.990 1.485 -8.005 1.00 6.02 37 ALA B N 1
ATOM 1421 C CA . ALA B 1 38 ? -31.693 1.320 -8.664 1.00 6.66 37 ALA B CA 1
ATOM 1422 C C . ALA B 1 38 ? -30.912 2.612 -8.520 1.00 6.25 37 ALA B C 1
ATOM 1423 O O . ALA B 1 38 ? -31.448 3.716 -8.761 1.00 6.58 37 ALA B O 1
ATOM 1425 N N . LYS B 1 39 ? -29.654 2.511 -8.097 1.00 6.93 38 LYS B N 1
ATOM 1426 C CA . LYS B 1 39 ? -28.779 3.686 -8.028 1.00 7.81 38 LYS B CA 1
ATOM 1427 C C . LYS B 1 39 ? -29.396 4.825 -7.261 1.00 6.15 38 LYS B C 1
ATOM 1428 O O . LYS B 1 39 ? -29.243 6.011 -7.608 1.00 8.39 38 LYS B O 1
ATOM 1434 N N . GLY B 1 40 ? -30.059 4.498 -6.171 1.00 7.43 39 GLY B N 1
ATOM 1435 C CA . GLY B 1 40 ? -30.630 5.533 -5.326 1.00 9.28 39 GLY B CA 1
ATOM 1436 C C . GLY B 1 40 ? -31.916 6.164 -5.815 1.00 7.60 39 GLY B C 1
ATOM 1437 O O . GLY B 1 40 ? -32.375 7.084 -5.164 1.00 10.11 39 GLY B O 1
ATOM 1438 N N . THR B 1 41 ? -32.465 5.691 -6.927 1.00 7.81 40 THR B N 1
ATOM 1439 C CA . THR B 1 41 ? -33.703 6.220 -7.495 1.00 7.43 40 THR B CA 1
ATOM 1440 C C . THR B 1 41 ? -34.813 5.200 -7.315 1.00 6.65 40 THR B C 1
ATOM 1441 O O . THR B 1 41 ? -34.564 4.039 -6.916 1.00 8.27 40 THR B O 1
ATOM 1445 N N . HIS B 1 42 ? -36.030 5.625 -7.645 1.00 5.96 41 HIS B N 1
ATOM 1446 C CA . HIS B 1 42 ? -37.232 4.790 -7.486 1.00 6.29 41 HIS B CA 1
ATOM 1447 C C . HIS B 1 42 ? -38.001 4.776 -8.764 1.00 6.56 41 HIS B C 1
ATOM 1448 O O . HIS B 1 42 ? -38.259 5.872 -9.289 1.00 10.01 41 HIS B O 1
ATOM 1455 N N . THR B 1 43 ? -38.404 3.618 -9.275 1.00 5.25 42 THR B N 1
ATOM 1456 C CA . THR B 1 43 ? -39.195 3.586 -10.498 1.00 5.58 42 THR B CA 1
ATOM 1457 C C . THR B 1 43 ? -40.493 2.857 -10.214 1.00 4.96 42 THR B C 1
ATOM 1458 O O . THR B 1 43 ? -40.475 1.752 -9.643 1.00 5.10 42 THR B O 1
ATOM 1462 N N . LEU B 1 44 ? -41.603 3.465 -10.623 1.00 4.55 43 LEU B N 1
ATOM 1463 C CA . LEU B 1 44 ? -42.906 2.813 -10.643 1.00 4.34 43 LEU B CA 1
ATOM 1464 C C . LEU B 1 44 ? -43.168 2.368 -12.079 1.00 4.49 43 LEU B C 1
ATOM 1465 O O . LEU B 1 44 ? -43.215 3.207 -13.001 1.00 5.43 43 LEU B O 1
ATOM 1470 N N . THR B 1 45 ? -43.298 1.066 -12.285 1.00 4.91 44 THR B N 1
ATOM 1471 C CA . THR B 1 45 ? -43.634 0.505 -13.597 1.00 5.75 44 THR B CA 1
ATOM 1472 C C . THR B 1 45 ? -45.089 0.063 -13.540 1.00 5.16 44 THR B C 1
ATOM 1473 O O . THR B 1 45 ? -45.500 -0.591 -12.592 1.00 6.84 44 THR B O 1
ATOM 1477 N N . MET B 1 46 ? -45.888 0.454 -14.522 1.00 5.02 45 MET B N 1
ATOM 1478 C CA . MET B 1 46 ? -47.344 0.219 -14.539 1.00 5.91 45 MET B CA 1
ATOM 1479 C C . MET B 1 46 ? -47.741 -0.438 -15.839 1.00 5.10 45 MET B C 1
ATOM 1480 O O . MET B 1 46 ? -47.122 -0.207 -16.887 1.00 6.48 45 MET B O 1
ATOM 1485 N N . GLY B 1 47 ? -48.824 -1.209 -15.795 1.00 5.16 46 GLY B N 1
ATOM 1486 C CA . GLY B 1 47 ? -49.214 -2.003 -16.947 1.00 6.60 46 GLY B CA 1
ATOM 1487 C C . GLY B 1 47 ? -49.884 -1.234 -18.058 1.00 5.57 46 GLY B C 1
ATOM 1488 O O . GLY B 1 47 ? -50.144 -1.823 -19.115 1.00 7.71 46 GLY B O 1
ATOM 1489 N N . GLY B 1 48 ? -50.164 0.049 -17.885 1.00 6.91 47 GLY B N 1
ATOM 1490 C CA . GLY B 1 48 ? -50.831 0.866 -18.900 1.00 6.88 47 GLY B CA 1
ATOM 1491 C C . GLY B 1 48 ? -51.135 2.210 -18.293 1.00 7.13 47 GLY B C 1
ATOM 1492 O O . GLY B 1 48 ? -50.755 2.466 -17.132 1.00 7.40 47 GLY B O 1
ATOM 1493 N N . SER B 1 49 ? -51.819 3.075 -19.034 1.00 6.56 48 SER B N 1
ATOM 1494 C CA . SER B 1 49 ? -52.363 4.314 -18.500 1.00 6.00 48 SER B CA 1
ATOM 1495 C C . SER B 1 49 ? -53.539 4.019 -17.601 1.00 5.96 48 SER B C 1
ATOM 1496 O O . SER B 1 49 ? -54.318 3.092 -17.869 1.00 7.13 48 SER B O 1
ATOM 1499 N N . GLY B 1 50 ? -53.692 4.807 -16.545 1.00 6.91 49 GLY B N 1
ATOM 1500 C CA . GLY B 1 50 ? -54.862 4.728 -15.698 1.00 6.41 49 GLY B CA 1
ATOM 1501 C C . GLY B 1 50 ? -54.624 4.289 -14.274 1.00 5.17 49 GLY B C 1
ATOM 1502 O O . GLY B 1 50 ? -55.589 4.061 -13.536 1.00 6.69 49 GLY B O 1
ATOM 1503 N N . THR B 1 51 ? -53.362 4.178 -13.863 1.00 5.33 50 THR B N 1
ATOM 1504 C CA . THR B 1 51 ? -53.086 3.819 -12.477 1.00 5.14 50 THR B CA 1
ATOM 1505 C C . THR B 1 51 ? -52.004 4.707 -11.889 1.00 4.62 50 THR B C 1
ATOM 1506 O O . THR B 1 51 ? -51.663 5.745 -12.480 1.00 5.13 50 THR B O 1
ATOM 1510 N N . SER B 1 52 ? -51.518 4.360 -10.703 1.00 4.62 51 SER B N 1
ATOM 1511 C CA . SER B 1 52 ? -50.624 5.229 -9.950 1.00 4.34 51 SER B CA 1
ATOM 1512 C C . SER B 1 52 ? -50.031 4.441 -8.805 1.00 4.32 51 SER B C 1
ATOM 1513 O O . SER B 1 52 ? -50.428 3.307 -8.506 1.00 4.71 51 SER B O 1
ATOM 1516 N N . GLY B 1 53 ? -49.122 5.090 -8.102 1.00 4.12 52 GLY B N 1
ATOM 1517 C CA . GLY B 1 53 ? -48.615 4.578 -6.851 1.00 4.46 52 GLY B CA 1
ATOM 1518 C C . GLY B 1 53 ? -48.276 5.734 -5.934 1.00 4.25 52 GLY B C 1
ATOM 1519 O O . GLY B 1 53 ? -48.170 6.897 -6.376 1.00 5.11 52 GLY B O 1
ATOM 1520 N N . VAL B 1 54 ? -48.070 5.420 -4.654 1.00 3.92 53 VAL B N 1
ATOM 1521 C CA . VAL B 1 54 ? -47.808 6.424 -3.632 1.00 4.60 53 VAL B CA 1
ATOM 1522 C C . VAL B 1 54 ? -46.593 5.997 -2.834 1.00 5.05 53 VAL B C 1
ATOM 1523 O O . VAL B 1 54 ? -46.486 4.832 -2.405 1.00 5.96 53 VAL B O 1
ATOM 1527 N N . LEU B 1 55 ? -45.702 6.951 -2.570 1.00 4.11 54 LEU B N 1
ATOM 1528 C CA . LEU B 1 55 ? -44.632 6.799 -1.599 1.00 4.07 54 LEU B CA 1
ATOM 1529 C C . LEU B 1 55 ? -44.999 7.611 -0.381 1.00 4.42 54 LEU B C 1
ATOM 1530 O O . LEU B 1 55 ? -45.320 8.811 -0.504 1.00 5.90 54 LEU B O 1
ATOM 1535 N N . ARG B 1 56 ? -44.979 7.009 0.792 1.00 3.94 55 ARG B N 1
ATOM 1536 C CA . ARG B 1 56 ? -45.105 7.779 2.016 1.00 4.03 55 ARG B CA 1
ATOM 1537 C C . ARG B 1 56 ? -43.738 7.936 2.647 1.00 4.03 55 ARG B C 1
ATOM 1538 O O . ARG B 1 56 ? -42.962 6.971 2.690 1.00 4.60 55 ARG B O 1
ATOM 1546 N N . PHE B 1 57 ? -43.454 9.139 3.133 1.00 4.25 56 PHE B N 1
ATOM 1547 C CA . PHE B 1 57 ? -42.192 9.478 3.761 1.00 4.51 56 PHE B CA 1
ATOM 1548 C C . PHE B 1 57 ? -42.432 9.936 5.195 1.00 4.28 56 PHE B C 1
ATOM 1549 O O . PHE B 1 57 ? -43.452 10.566 5.496 1.00 5.44 56 PHE B O 1
ATOM 1557 N N . MET B 1 58 ? -41.475 9.646 6.067 1.00 4.82 57 MET B N 1
ATOM 1558 C CA . MET B 1 58 ? -41.462 10.149 7.425 1.00 4.81 57 MET B CA 1
ATOM 1559 C C . MET B 1 58 ? -40.130 10.833 7.661 1.00 4.84 57 MET B C 1
ATOM 1560 O O . MET B 1 58 ? -39.065 10.296 7.327 1.00 5.86 57 MET B O 1
ATOM 1565 N N . SER B 1 59 ? -40.151 12.029 8.249 1.00 5.64 58 SER B N 1
ATOM 1566 C CA . SER B 1 59 ? -38.900 12.654 8.643 1.00 5.76 58 SER B CA 1
ATOM 1567 C C . SER B 1 59 ? -38.485 12.204 10.029 1.00 6.49 58 SER B C 1
ATOM 1568 O O . SER B 1 59 ? -39.291 11.709 10.825 1.00 7.52 58 SER B O 1
ATOM 1571 N N . ASP B 1 60 ? -37.202 12.399 10.321 1.00 7.21 59 ASP B N 1
ATOM 1572 C CA . ASP B 1 60 ? -36.681 12.139 11.651 1.00 10.32 59 ASP B CA 1
ATOM 1573 C C . ASP B 1 60 ? -37.162 13.160 12.654 1.00 10.53 59 ASP B C 1
ATOM 1574 O O . ASP B 1 60 ? -36.736 13.096 13.822 1.00 15.17 59 ASP B O 1
ATOM 1579 N N . LYS B 1 61 ? -38.013 14.101 12.232 1.00 10.74 60 LYS B N 1
ATOM 1580 C CA . LYS B 1 61 ? -38.749 14.975 13.155 1.00 11.84 60 LYS B CA 1
ATOM 1581 C C . LYS B 1 61 ? -40.229 14.577 13.274 1.00 12.69 60 LYS B C 1
ATOM 1582 O O . LYS B 1 61 ? -41.028 15.283 13.908 1.00 15.95 60 LYS B O 1
ATOM 1588 N N . GLY B 1 62 ? -40.611 13.480 12.628 1.00 9.68 61 GLY B N 1
ATOM 1589 C CA . GLY B 1 62 ? -41.946 12.921 12.789 1.00 10.09 61 GLY B CA 1
ATOM 1590 C C . GLY B 1 62 ? -42.952 13.302 11.713 1.00 7.93 61 GLY B C 1
ATOM 1591 O O . GLY B 1 62 ? -44.107 12.883 11.769 1.00 10.22 61 GLY B O 1
ATOM 1592 N N . GLU B 1 63 ? -42.553 14.129 10.746 1.00 6.76 62 GLU B N 1
ATOM 1593 C CA . GLU B 1 63 ? -43.503 14.587 9.724 1.00 5.33 62 GLU B CA 1
ATOM 1594 C C . GLU B 1 63 ? -43.838 13.490 8.743 1.00 5.02 62 GLU B C 1
ATOM 1595 O O . GLU B 1 63 ? -42.942 12.770 8.308 1.00 6.18 62 GLU B O 1
ATOM 1601 N N . LEU B 1 64 ? -45.119 13.361 8.378 1.00 4.70 63 LEU B N 1
ATOM 1602 C CA . LEU B 1 64 ? -45.589 12.323 7.440 1.00 4.80 63 LEU B CA 1
ATOM 1603 C C . LEU B 1 64 ? -46.219 12.982 6.219 1.00 5.33 63 LEU B C 1
ATOM 1604 O O . LEU B 1 64 ? -47.129 13.828 6.351 1.00 7.16 63 LEU B O 1
ATOM 1609 N N . ILE B 1 65 ? -45.752 12.594 5.036 1.00 4.60 64 ILE B N 1
ATOM 1610 C CA . ILE B 1 65 ? -46.251 13.152 3.776 1.00 4.99 64 ILE B CA 1
ATOM 1611 C C . ILE B 1 65 ? -46.289 12.058 2.728 1.00 4.34 64 ILE B C 1
ATOM 1612 O O . ILE B 1 65 ? -45.520 11.070 2.798 1.00 6.02 64 ILE B O 1
ATOM 1617 N N . THR B 1 66 ? -47.155 12.201 1.739 1.00 4.36 65 THR B N 1
ATOM 1618 C CA . THR B 1 66 ? -47.202 11.275 0.606 1.00 5.11 65 THR B CA 1
ATOM 1619 C C . THR B 1 66 ? -46.957 11.982 -0.705 1.00 4.13 65 THR B C 1
ATOM 1620 O O . THR B 1 66 ? -47.363 13.139 -0.904 1.00 5.60 65 THR B O 1
ATOM 1624 N N . VAL B 1 67 ? -46.307 11.267 -1.606 1.00 4.59 66 VAL B N 1
ATOM 1625 C CA . VAL B 1 67 ? -46.143 11.669 -2.991 1.00 4.65 66 VAL B CA 1
ATOM 1626 C C . VAL B 1 67 ? -46.829 10.642 -3.865 1.00 4.15 66 VAL B C 1
ATOM 1627 O O . VAL B 1 67 ? -46.509 9.438 -3.782 1.00 5.07 66 VAL B O 1
ATOM 1631 N N . ALA B 1 68 ? -47.760 11.090 -4.702 1.00 4.25 67 ALA B N 1
ATOM 1632 C CA . ALA B 1 68 ? -48.471 10.228 -5.637 1.00 4.11 67 ALA B CA 1
ATOM 1633 C C . ALA B 1 68 ? -48.036 10.585 -7.049 1.00 4.75 67 ALA B C 1
ATOM 1634 O O . ALA B 1 68 ? -47.938 11.789 -7.392 1.00 5.10 67 ALA B O 1
ATOM 1636 N N . VAL B 1 69 ? -47.787 9.567 -7.876 1.00 4.16 68 VAL B N 1
ATOM 1637 C CA . VAL B 1 69 ? -47.479 9.753 -9.303 1.00 4.51 68 VAL B CA 1
ATOM 1638 C C . VAL B 1 69 ? -48.225 8.713 -10.089 1.00 4.25 68 VAL B C 1
ATOM 1639 O O . VAL B 1 69 ? -48.406 7.570 -9.633 1.00 4.53 68 VAL B O 1
ATOM 1643 N N . GLY B 1 70 ? -48.664 9.047 -11.301 1.00 4.65 69 GLY B N 1
ATOM 1644 C CA . GLY B 1 70 ? -49.362 8.077 -12.123 1.00 5.10 69 GLY B CA 1
ATOM 1645 C C . GLY B 1 70 ? -49.619 8.638 -13.507 1.00 4.87 69 GLY B C 1
ATOM 1646 O O . GLY B 1 70 ? -49.072 9.701 -13.864 1.00 5.28 69 GLY B O 1
ATOM 1647 N N . VAL B 1 71 ? -50.423 7.931 -14.297 1.00 4.84 70 VAL B N 1
ATOM 1648 C CA . VAL B 1 71 ? -50.734 8.376 -15.644 1.00 5.88 70 VAL B CA 1
ATOM 1649 C C . VAL B 1 71 ? -52.254 8.278 -15.786 1.00 5.69 70 VAL B C 1
ATOM 1650 O O . VAL B 1 71 ? -52.861 7.263 -15.442 1.00 6.34 70 VAL B O 1
ATOM 1654 N N . HIS B 1 72 ? -52.861 9.383 -16.227 1.00 6.19 71 HIS B N 1
ATOM 1655 C CA . HIS B 1 72 ? -54.308 9.478 -16.381 1.00 6.51 71 HIS B CA 1
ATOM 1656 C C . HIS B 1 72 ? -54.587 9.926 -17.812 1.00 7.48 71 HIS B C 1
ATOM 1657 O O . HIS B 1 72 ? -54.116 10.971 -18.247 1.00 7.89 71 HIS B O 1
ATOM 1664 N N . ASN B 1 73 ? -55.339 9.127 -18.552 1.00 7.90 72 ASN B N 1
ATOM 1665 C CA . ASN B 1 73 ? -55.620 9.441 -19.958 1.00 9.20 72 ASN B CA 1
ATOM 1666 C C . ASN B 1 73 ? -54.368 9.810 -20.718 1.00 8.33 72 ASN B C 1
ATOM 1667 O O . ASN B 1 73 ? -54.325 10.811 -21.436 1.00 9.71 72 ASN B O 1
ATOM 1672 N N . TYR B 1 74 ? -53.324 9.012 -20.499 1.00 8.44 73 TYR B N 1
ATOM 1673 C CA . TYR B 1 74 ? -52.072 9.082 -21.249 1.00 9.01 73 TYR B CA 1
ATOM 1674 C C . TYR B 1 74 ? -51.196 10.262 -20.876 1.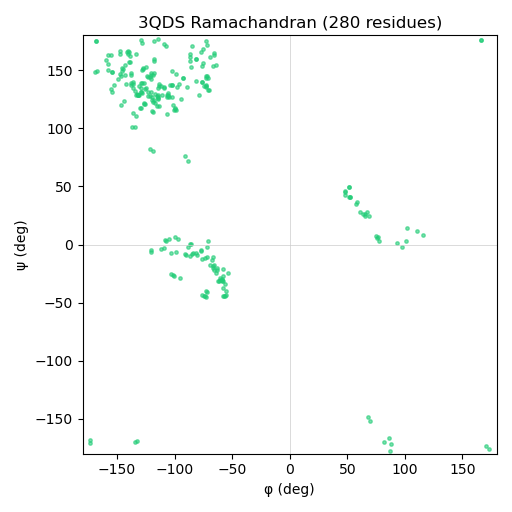00 9.42 73 TYR B C 1
ATOM 1675 O O . TYR B 1 74 ? -50.158 10.494 -21.542 1.00 11.04 73 TYR B O 1
ATOM 1684 N N . LYS B 1 75 ? -51.575 11.001 -19.839 1.00 7.78 74 LYS B N 1
ATOM 1685 C CA . LYS B 1 75 ? -50.747 12.120 -19.367 1.00 7.59 74 LYS B CA 1
ATOM 1686 C C . LYS B 1 75 ? -50.334 11.917 -17.915 1.00 6.42 74 LYS B C 1
ATOM 1687 O O . LYS B 1 75 ? -51.101 11.389 -17.110 1.00 7.33 74 LYS B O 1
ATOM 1693 N N . ARG B 1 76 ? -49.114 12.305 -17.577 1.00 6.68 75 ARG B N 1
ATOM 1694 C CA . ARG B 1 76 ? -48.660 12.154 -16.183 1.00 6.58 75 ARG B CA 1
ATOM 1695 C C . ARG B 1 76 ? -49.467 13.014 -15.238 1.00 5.82 75 ARG B C 1
ATOM 1696 O O . ARG B 1 76 ? -49.977 14.081 -15.596 1.00 6.28 75 ARG B O 1
ATOM 1704 N N . TRP B 1 77 ? -49.517 12.572 -13.972 1.00 5.48 76 TRP B N 1
ATOM 1705 C CA . TRP B 1 77 ? -50.082 13.377 -12.912 1.00 5.93 76 TRP B CA 1
ATOM 1706 C C . TRP B 1 77 ? -49.248 13.192 -11.660 1.00 5.56 76 TRP B C 1
ATOM 1707 O O . TRP B 1 77 ? -48.439 12.253 -11.550 1.00 5.55 76 TRP B O 1
ATOM 1718 N N . CYS B 1 78 ? -49.457 14.089 -10.705 1.00 4.91 77 CYS B N 1
ATOM 1719 C CA . CYS B 1 78 ? -48.798 13.994 -9.416 1.00 5.18 77 CYS B CA 1
ATOM 1720 C C . CYS B 1 78 ? -49.577 14.752 -8.370 1.00 5.08 77 CYS B C 1
ATOM 1721 O O . CYS B 1 78 ? -50.441 15.584 -8.676 1.00 5.68 77 CYS B O 1
ATOM 1724 N N . ASP B 1 79 ? -49.260 14.442 -7.118 1.00 5.38 78 ASP B N 1
ATOM 1725 C CA . ASP B 1 79 ? -49.835 15.128 -5.982 1.00 4.94 78 ASP B CA 1
ATOM 1726 C C . ASP B 1 79 ? -48.902 14.949 -4.802 1.00 5.71 78 ASP B C 1
ATOM 1727 O O . ASP B 1 79 ? -48.193 13.949 -4.734 1.00 6.49 78 ASP B O 1
ATOM 1732 N N . VAL B 1 80 ? -48.941 15.864 -3.829 1.00 5.40 79 VAL B N 1
ATOM 1733 C CA . VAL B 1 80 ? -48.262 15.702 -2.563 1.00 5.97 79 VAL B CA 1
ATOM 1734 C C . VAL B 1 80 ? -49.266 16.037 -1.484 1.00 5.29 79 VAL B C 1
ATOM 1735 O O . VAL B 1 80 ? -49.904 17.099 -1.554 1.00 7.15 79 VAL B O 1
ATOM 1739 N N . VAL B 1 81 ? -49.428 15.166 -0.500 1.00 4.80 80 VAL B N 1
ATOM 1740 C CA . VAL B 1 81 ? -50.327 15.402 0.608 1.00 5.04 80 VAL B CA 1
ATOM 1741 C C . VAL B 1 81 ? -49.495 15.532 1.863 1.00 4.44 80 VAL B C 1
ATOM 1742 O O . VAL B 1 81 ? -48.661 14.664 2.187 1.00 5.56 80 VAL B O 1
ATOM 1746 N N . THR B 1 82 ? -49.666 16.647 2.574 1.00 5.65 81 THR B N 1
ATOM 1747 C CA . THR B 1 82 ? -48.880 16.861 3.770 1.00 7.26 81 THR B CA 1
ATOM 1748 C C . THR B 1 82 ? -49.745 16.873 5.003 1.00 6.17 81 THR B C 1
ATOM 1749 O O . THR B 1 82 ? -50.979 16.775 4.934 1.00 7.41 81 THR B O 1
ATOM 1753 N N . GLY B 1 83 ? -49.118 17.004 6.152 1.00 6.95 82 GLY B N 1
ATOM 1754 C CA . GLY B 1 83 ? -49.873 17.123 7.387 1.00 7.63 82 GLY B CA 1
ATOM 1755 C C . GLY B 1 83 ? -50.613 15.850 7.797 1.00 7.29 82 GLY B C 1
ATOM 1756 O O . GLY B 1 83 ? -51.626 15.915 8.500 1.00 7.72 82 GLY B O 1
ATOM 1757 N N . LEU B 1 84 ? -50.133 14.690 7.342 1.00 7.15 83 LEU B N 1
ATOM 1758 C CA . LEU B 1 84 ? -50.837 13.431 7.574 1.00 5.89 83 LEU B CA 1
ATOM 1759 C C . LEU B 1 84 ? -50.768 12.998 9.034 1.00 6.55 83 LEU B C 1
ATOM 1760 O O . LEU B 1 84 ? -49.734 13.150 9.701 1.00 7.94 83 LEU B O 1
ATOM 1765 N N . LYS B 1 85 ? -51.862 12.415 9.491 1.00 6.64 84 LYS B N 1
ATOM 1766 C CA . LYS B 1 85 ? -51.879 11.727 10.770 1.00 6.14 84 LYS B CA 1
ATOM 1767 C C . LYS B 1 85 ? -51.300 10.323 10.600 1.00 5.70 84 LYS B C 1
ATOM 1768 O O . LYS B 1 85 ? -51.308 9.771 9.497 1.00 5.85 84 LYS B O 1
ATOM 1774 N N . PRO B 1 86 ? -50.845 9.705 11.693 1.00 6.26 85 PRO B N 1
ATOM 1775 C CA . PRO B 1 86 ? -50.301 8.341 11.569 1.00 6.99 85 PRO B CA 1
ATOM 1776 C C . PRO B 1 86 ? -51.289 7.333 10.979 1.00 5.75 85 PRO B C 1
ATOM 1777 O O . PRO B 1 86 ? -50.853 6.392 10.296 1.00 6.29 85 PRO B O 1
ATOM 1781 N N . GLU B 1 87 ? -52.592 7.503 11.213 1.00 5.85 86 GLU B N 1
ATOM 1782 C CA . GLU B 1 87 ? -53.549 6.539 10.694 1.00 6.80 86 GLU B CA 1
ATOM 1783 C C . GLU B 1 87 ? -53.797 6.705 9.196 1.00 5.80 86 GLU B C 1
ATOM 1784 O O . GLU B 1 87 ? -54.434 5.864 8.572 1.00 7.43 86 GLU B O 1
ATOM 1790 N N . GLU B 1 88 ? -53.346 7.805 8.609 1.00 5.59 87 GLU B N 1
ATOM 1791 C CA . GLU B 1 88 ? -53.568 8.062 7.182 1.00 6.15 87 GLU B CA 1
ATOM 1792 C C . GLU B 1 88 ? -52.400 7.491 6.399 1.00 6.06 87 GLU B C 1
ATOM 1793 O O . GLU B 1 88 ? -51.522 8.207 5.898 1.00 6.63 87 GLU B O 1
ATOM 1799 N N . THR B 1 89 ? -52.414 6.177 6.267 1.00 5.35 88 THR B N 1
ATOM 1800 C CA . THR B 1 89 ? -51.325 5.472 5.605 1.00 5.59 88 THR B CA 1
ATOM 1801 C C . THR B 1 89 ? -51.469 5.646 4.077 1.00 5.65 88 THR B C 1
ATOM 1802 O O . THR B 1 89 ? -52.513 6.108 3.570 1.00 5.81 88 THR B O 1
ATOM 1806 N N . ALA B 1 90 ? -50.417 5.318 3.330 1.00 4.92 89 ALA B N 1
ATOM 1807 C CA . ALA B 1 90 ? -50.536 5.364 1.870 1.00 5.38 89 ALA B CA 1
ATOM 1808 C C . ALA B 1 90 ? -51.656 4.436 1.368 1.00 4.64 89 ALA B C 1
ATOM 1809 O O . ALA B 1 90 ? -52.293 4.692 0.333 1.00 5.17 89 ALA B O 1
ATOM 1811 N N . LEU B 1 91 ? -51.901 3.348 2.082 1.00 5.49 90 LEU B N 1
ATOM 1812 C CA . LEU B 1 91 ? -52.972 2.434 1.740 1.00 5.20 90 LEU B CA 1
ATOM 1813 C C . LEU B 1 91 ? -54.338 3.138 1.823 1.00 5.33 90 LEU B C 1
ATOM 1814 O O . LEU B 1 91 ? -55.255 2.819 1.065 1.00 6.25 90 LEU B O 1
ATOM 1819 N N . VAL B 1 92 ? -54.464 4.104 2.729 1.00 5.94 91 VAL B N 1
ATOM 1820 C CA . VAL B 1 92 ? -55.660 4.974 2.774 1.00 5.68 91 VAL B CA 1
ATOM 1821 C C . VAL B 1 92 ? -55.680 6.010 1.645 1.00 5.55 91 VAL B C 1
ATOM 1822 O O . VAL B 1 92 ? -56.707 6.230 0.990 1.00 6.47 91 VAL B O 1
ATOM 1826 N N . ILE B 1 93 ? -54.552 6.646 1.398 1.00 5.05 92 ILE B N 1
ATOM 1827 C CA . ILE B 1 93 ? -54.495 7.757 0.482 1.00 5.84 92 ILE B CA 1
ATOM 1828 C C . ILE B 1 93 ? -54.610 7.330 -0.997 1.00 4.75 92 ILE B C 1
ATOM 1829 O O . ILE B 1 93 ? -55.315 7.969 -1.778 1.00 5.39 92 ILE B O 1
ATOM 1834 N N . ASN B 1 94 ? -53.922 6.277 -1.435 1.00 4.97 93 ASN B N 1
ATOM 1835 C CA . ASN B 1 94 ? -53.893 5.953 -2.877 1.00 4.78 93 ASN B CA 1
ATOM 1836 C C . ASN B 1 94 ? -55.293 5.767 -3.464 1.00 4.60 93 ASN B C 1
ATOM 1837 O O . ASN B 1 94 ? -55.573 6.257 -4.551 1.00 5.59 93 ASN B O 1
ATOM 1842 N N . PRO B 1 95 ? -56.203 5.035 -2.766 1.00 5.43 94 PRO B N 1
ATOM 1843 C CA . PRO B 1 95 ? -57.553 4.884 -3.341 1.00 6.08 94 PRO B CA 1
ATOM 1844 C C . PRO B 1 95 ? -58.379 6.171 -3.418 1.00 5.94 94 PRO B C 1
ATOM 1845 O O . PRO B 1 95 ? -59.395 6.170 -4.131 1.00 7.04 94 PRO B O 1
ATOM 1849 N N . GLN B 1 96 ? -58.015 7.199 -2.657 1.00 5.83 95 GLN B N 1
ATOM 1850 C CA . GLN B 1 96 ? -58.797 8.438 -2.613 1.00 6.37 95 GLN B CA 1
ATOM 1851 C C . GLN B 1 96 ? -58.755 9.199 -3.929 1.00 5.88 95 GLN B C 1
ATOM 1852 O O . GLN B 1 96 ? -59.533 10.120 -4.129 1.00 6.35 95 GLN B O 1
ATOM 1858 N N . TYR B 1 97 ? -57.839 8.818 -4.825 1.00 5.42 96 TYR B N 1
ATOM 1859 C CA . TYR B 1 97 ? -57.771 9.393 -6.168 1.00 5.95 96 TYR B CA 1
ATOM 1860 C C . TYR B 1 97 ? -58.757 8.789 -7.156 1.00 5.98 96 TYR B C 1
ATOM 1861 O O . TYR B 1 97 ? -58.859 9.276 -8.284 1.00 6.91 96 TYR B O 1
ATOM 1870 N N . TYR B 1 98 ? -59.447 7.716 -6.742 1.00 6.50 97 TYR B N 1
ATOM 1871 C CA . TYR B 1 98 ? -60.272 6.957 -7.669 1.00 6.71 97 TYR B CA 1
ATOM 1872 C C . TYR B 1 98 ? -61.676 6.767 -7.107 1.00 7.02 97 TYR B C 1
ATOM 1873 O O . TYR B 1 98 ? -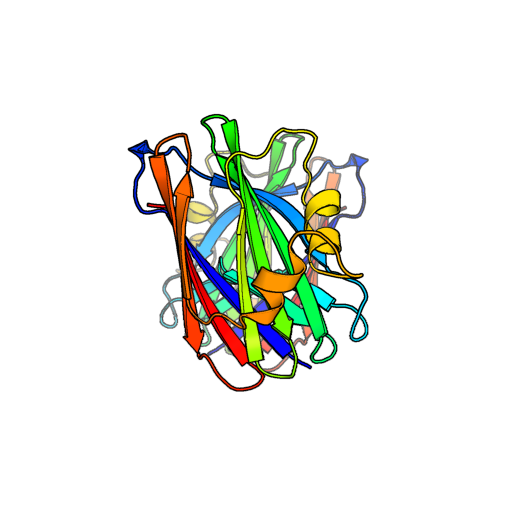61.947 7.087 -5.955 1.00 7.73 97 TYR B O 1
ATOM 1882 N N . ASN B 1 99 ? -62.559 6.161 -7.905 1.00 8.22 98 ASN B N 1
ATOM 1883 C CA . ASN B 1 99 ? -63.936 5.876 -7.478 1.00 11.52 98 ASN B CA 1
ATOM 1884 C C . ASN B 1 99 ? -64.638 7.109 -6.911 1.00 9.74 98 ASN B C 1
ATOM 1885 O O . ASN B 1 99 ? -65.375 7.017 -5.909 1.00 11.72 98 ASN B O 1
ATOM 1890 N N . ASN B 1 100 ? -64.430 8.246 -7.556 1.00 10.34 99 ASN B N 1
ATOM 1891 C CA . ASN B 1 100 ? -65.041 9.505 -7.106 1.00 12.07 99 ASN B CA 1
ATOM 1892 C C . ASN B 1 100 ? -64.613 9.912 -5.708 1.00 12.31 99 ASN B C 1
ATOM 1893 O O . ASN B 1 100 ?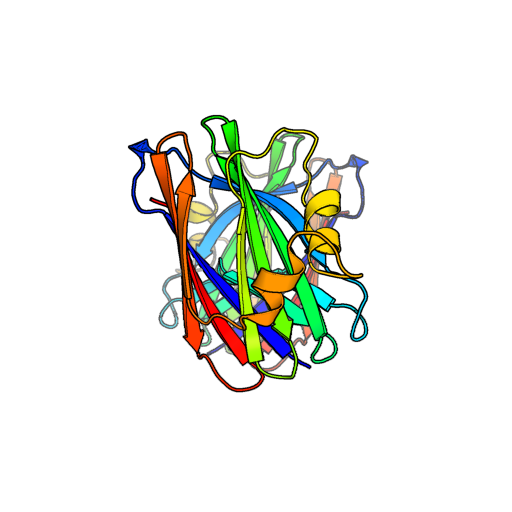 -65.361 10.607 -5.002 1.00 14.29 99 ASN B O 1
ATOM 1898 N N . GLY B 1 101 ? -63.408 9.499 -5.306 1.00 9.99 100 GLY B N 1
ATOM 1899 C CA . GLY B 1 101 ? -62.894 9.873 -4.002 1.00 9.65 100 GLY B CA 1
ATOM 1900 C C . GLY B 1 101 ? -62.489 11.333 -3.974 1.00 7.83 100 GLY B C 1
ATOM 1901 O O . GLY B 1 101 ? -62.489 12.021 -4.992 1.00 9.40 100 GLY B O 1
ATOM 1902 N N . PRO B 1 102 ? -62.101 11.806 -2.802 1.00 8.20 101 PRO B N 1
ATOM 1903 C CA . PRO B 1 102 ? -61.961 13.240 -2.585 1.00 8.46 101 PRO B CA 1
ATOM 1904 C C . PRO B 1 102 ? -60.730 13.853 -3.255 1.00 9.05 101 PRO B C 1
ATOM 1905 O O . PRO B 1 102 ? -60.617 15.091 -3.328 1.00 11.37 101 PRO B O 1
ATOM 1909 N N . ARG B 1 103 ? -59.811 13.016 -3.741 1.00 7.51 102 ARG B N 1
ATOM 1910 C CA . ARG B 1 103 ? -58.626 13.519 -4.419 1.00 6.99 102 ARG B CA 1
ATOM 1911 C C . ARG B 1 103 ? -58.663 13.294 -5.928 1.00 6.49 102 ARG B C 1
ATOM 1912 O O . ARG B 1 103 ? -57.695 13.605 -6.633 1.00 7.45 102 ARG B O 1
ATOM 1920 N N . ALA B 1 104 ? -59.758 12.751 -6.456 1.00 8.36 103 ALA B N 1
ATOM 1921 C CA . ALA B 1 104 ? -59.833 12.480 -7.902 1.00 8.10 103 ALA B CA 1
ATOM 1922 C C . ALA B 1 104 ? -59.560 13.710 -8.750 1.00 8.73 103 ALA B C 1
ATOM 1923 O O . ALA B 1 104 ? -58.871 13.632 -9.768 1.00 8.51 103 ALA B O 1
ATOM 1925 N N . TYR B 1 105 ? -60.070 14.867 -8.334 1.00 8.69 104 TYR B N 1
ATOM 1926 C CA . TYR B 1 105 ? -59.865 16.092 -9.101 1.00 8.76 104 TYR B CA 1
ATOM 1927 C C . TYR B 1 105 ? -58.369 16.414 -9.274 1.00 9.05 104 TYR B C 1
ATOM 1928 O O . TYR B 1 105 ? -57.975 16.983 -10.291 1.00 8.93 104 TYR B O 1
ATOM 1937 N N . THR B 1 106 ? -57.540 16.053 -8.302 1.00 8.89 105 THR B N 1
ATOM 1938 C CA . THR B 1 106 ? -56.116 16.363 -8.391 1.00 8.39 105 THR B CA 1
ATOM 1939 C C . THR B 1 106 ? -55.456 15.471 -9.437 1.00 7.41 105 THR B C 1
ATOM 1940 O O . THR B 1 106 ? -54.629 15.955 -10.216 1.00 8.07 105 THR B O 1
ATOM 1944 N N . ARG B 1 107 ? -55.830 14.190 -9.491 1.00 7.26 106 ARG B N 1
ATOM 1945 C CA . ARG B 1 107 ? -55.385 13.319 -10.565 1.00 6.86 106 ARG B CA 1
ATOM 1946 C C . ARG B 1 107 ? -55.787 13.872 -11.934 1.00 7.17 106 ARG B C 1
ATOM 1947 O O . ARG B 1 107 ? -55.004 13.854 -12.906 1.00 7.95 106 ARG B O 1
ATOM 1955 N N . GLU B 1 108 ? -57.036 14.331 -12.008 1.00 6.86 107 GLU B N 1
ATOM 1956 C CA . GLU B 1 108 ? -57.624 14.797 -13.257 1.00 8.09 107 GLU B CA 1
ATOM 1957 C C . GLU B 1 108 ? -56.900 16.033 -13.811 1.00 8.43 107 GLU B C 1
ATOM 1958 O O . GLU B 1 108 ? -56.961 16.301 -15.017 1.00 9.43 107 GLU B O 1
ATOM 1964 N N . LYS B 1 109 ? -56.248 16.800 -12.953 1.00 8.09 108 LYS B N 1
ATOM 1965 C CA . LYS B 1 109 ? -55.438 17.943 -13.407 1.00 9.14 108 LYS B CA 1
ATOM 1966 C C . LYS B 1 109 ? -54.240 17.554 -14.284 1.00 8.09 108 LYS B C 1
ATOM 1967 O O . LYS B 1 109 ? -53.698 18.393 -14.996 1.00 9.18 108 LYS B O 1
ATOM 1973 N N . GLN B 1 110 ? -53.775 16.302 -14.192 1.00 7.77 109 GLN B N 1
ATOM 1974 C CA . GLN B 1 110 ? -52.644 15.861 -15.009 1.00 6.71 109 GLN B CA 1
ATOM 1975 C C . GLN B 1 110 ? -51.444 16.798 -14.900 1.00 6.84 109 GLN B C 1
ATOM 1976 O O . GLN B 1 110 ? -50.842 17.211 -15.901 1.00 7.37 109 GLN B O 1
ATOM 1982 N N . LEU B 1 111 ? -51.065 17.123 -13.682 1.00 7.27 110 LEU B N 1
ATOM 1983 C CA . LEU B 1 111 ? -49.993 18.079 -13.484 1.00 7.06 110 LEU B CA 1
ATOM 1984 C C . LEU B 1 111 ? -48.622 17.516 -13.771 1.00 6.90 110 LEU B C 1
ATOM 1985 O O . LEU B 1 111 ? -48.249 16.408 -13.335 1.00 7.51 110 LEU B O 1
ATOM 1990 N N . ALA B 1 112 ? -47.833 18.328 -14.470 1.00 6.86 111 ALA B N 1
ATOM 1991 C CA . ALA B 1 112 ? -46.415 18.058 -14.678 1.00 6.55 111 ALA B CA 1
ATOM 1992 C C . ALA B 1 112 ? -45.527 18.660 -13.591 1.00 5.71 111 ALA B C 1
ATOM 1993 O O . ALA B 1 112 ? -44.324 18.379 -13.568 1.00 6.44 111 ALA B O 1
ATOM 1995 N N . GLU B 1 113 ? -46.080 19.491 -12.707 1.00 6.32 112 GLU B N 1
ATOM 1996 C CA . GLU B 1 113 ? -45.332 20.054 -11.573 1.00 6.47 112 GLU B CA 1
ATOM 1997 C C . GLU B 1 113 ? -46.349 20.378 -10.496 1.00 6.41 112 GLU B C 1
ATOM 1998 O O . GLU B 1 113 ? -47.509 20.697 -10.819 1.00 7.02 112 GLU B O 1
ATOM 2004 N N . TYR B 1 114 ? -45.948 20.282 -9.236 1.00 5.83 113 TYR B N 1
ATOM 2005 C CA . TYR B 1 114 ? -46.793 20.649 -8.124 1.00 5.67 113 TYR B CA 1
ATOM 2006 C C . TYR B 1 114 ? -45.921 21.080 -6.958 1.00 5.71 113 TYR B C 1
ATOM 2007 O O . TYR B 1 114 ? -44.890 20.459 -6.683 1.00 6.13 113 TYR B O 1
ATOM 2016 N N . ASN B 1 115 ? -46.330 22.158 -6.292 1.00 5.19 114 ASN B N 1
ATOM 2017 C CA . ASN B 1 115 ? -45.594 22.753 -5.200 1.00 5.37 114 ASN B CA 1
ATOM 2018 C C . ASN B 1 115 ? -46.505 22.994 -4.021 1.00 5.10 114 ASN B C 1
ATOM 2019 O O . ASN B 1 115 ? -47.566 23.642 -4.168 1.00 6.50 114 ASN B O 1
ATOM 2024 N N . VAL B 1 116 ? -46.109 22.534 -2.844 1.00 5.72 115 VAL B N 1
ATOM 2025 C CA . VAL B 1 116 ? -46.912 22.720 -1.621 1.00 7.16 115 VAL B CA 1
ATOM 2026 C C . VAL B 1 116 ? -46.012 22.815 -0.423 1.00 8.20 115 VAL B C 1
ATOM 2027 O O . VAL B 1 116 ? -45.014 22.066 -0.361 1.00 11.14 115 VAL B O 1
ATOM 2031 N N . THR B 1 117 ? -46.334 23.667 0.538 1.00 5.64 116 THR B N 1
ATOM 2032 C CA . THR B 1 117 ? -45.567 23.775 1.769 1.00 5.72 116 THR B CA 1
ATOM 2033 C C . THR B 1 117 ? -46.441 23.327 2.929 1.00 5.07 116 THR B C 1
ATOM 2034 O O . THR B 1 117 ? -47.634 23.693 3.026 1.00 5.66 116 THR B O 1
ATOM 2038 N N . SER B 1 118 ? -45.880 22.508 3.816 1.00 5.38 117 SER B N 1
ATOM 2039 C CA . SER B 1 118 ? -46.646 21.915 4.883 1.00 6.20 117 SER B CA 1
ATOM 2040 C C . SER B 1 118 ? -46.775 22.819 6.094 1.00 6.41 117 SER B C 1
ATOM 2041 O O . SER B 1 118 ? -46.067 23.805 6.238 1.00 6.74 117 SER B O 1
ATOM 2044 N N . VAL B 1 119 ? -47.641 22.372 7.002 1.00 7.20 118 VAL B N 1
ATOM 2045 C CA . VAL B 1 119 ? -47.926 23.005 8.260 1.00 9.01 118 VAL B CA 1
ATOM 2046 C C . VAL B 1 119 ? -46.684 23.167 9.121 1.00 10.52 118 VAL B C 1
ATOM 2047 O O . VAL B 1 119 ? -46.620 24.097 9.924 1.00 14.56 118 VAL B O 1
ATOM 2051 N N . VAL B 1 120 ? -45.677 22.314 8.973 1.00 9.70 119 VAL B N 1
ATOM 2052 C CA . VAL B 1 120 ? -44.464 22.523 9.750 1.00 11.44 119 VAL B CA 1
ATOM 2053 C C . VAL B 1 120 ? -43.382 23.255 8.957 1.00 9.52 119 VAL B C 1
ATOM 2054 O O . VAL B 1 120 ? -42.291 23.465 9.474 1.00 12.82 119 VAL B O 1
ATOM 2058 N N . GLY B 1 121 ? -43.694 23.688 7.735 1.00 9.69 120 GLY B N 1
ATOM 2059 C CA . GLY B 1 121 ? -42.803 24.547 6.963 1.00 9.75 120 GLY B CA 1
ATOM 2060 C C . GLY B 1 121 ? -41.985 23.872 5.892 1.00 9.19 120 GLY B C 1
ATOM 2061 O O . GLY B 1 121 ? -41.183 24.526 5.225 1.00 11.15 120 GLY B O 1
ATOM 2062 N N . THR B 1 122 ? -42.174 22.570 5.696 1.00 7.73 121 THR B N 1
ATOM 2063 C CA . THR B 1 122 ? -41.414 21.851 4.712 1.00 6.64 121 THR B CA 1
ATOM 2064 C C . THR B 1 122 ? -41.987 22.115 3.326 1.00 5.72 121 THR B C 1
ATOM 2065 O O . THR B 1 122 ? -43.190 21.961 3.098 1.00 6.58 121 THR B O 1
ATOM 2069 N N . ARG B 1 123 ? -41.134 22.507 2.400 1.00 6.01 122 ARG B N 1
ATOM 2070 C CA . ARG B 1 123 ? -41.507 22.781 1.032 1.00 6.47 122 ARG B CA 1
ATOM 2071 C C . ARG B 1 123 ? -41.366 21.470 0.278 1.00 7.18 122 ARG B C 1
ATOM 2072 O O . ARG B 1 123 ? -40.404 20.713 0.526 1.00 10.40 122 ARG B O 1
ATOM 2080 N N . PHE B 1 124 ? -42.349 21.153 -0.550 1.00 4.94 123 PHE B N 1
ATOM 2081 C CA . PHE B 1 124 ? -42.310 19.982 -1.395 1.00 6.02 123 PHE B CA 1
ATOM 2082 C C . PHE B 1 124 ? -42.573 20.393 -2.831 1.00 5.52 123 PHE B C 1
ATOM 2083 O O . PHE B 1 124 ? -43.468 21.222 -3.109 1.00 7.11 123 PHE B O 1
ATOM 2091 N N . GLU B 1 125 ? -41.829 19.813 -3.758 1.00 5.36 124 GLU B N 1
ATOM 2092 C CA . GLU B 1 125 ? -42.058 20.021 -5.165 1.00 6.01 124 GLU B CA 1
ATOM 2093 C C . GLU B 1 125 ? -41.923 18.669 -5.882 1.00 5.81 124 GLU B C 1
ATOM 2094 O O . GLU B 1 125 ? -40.984 17.889 -5.597 1.00 7.22 124 GLU B O 1
ATOM 2100 N N . VAL B 1 126 ? -42.832 18.396 -6.810 1.00 5.23 125 VAL B N 1
ATOM 2101 C CA . VAL B 1 126 ? -42.649 17.332 -7.787 1.00 5.29 125 VAL B CA 1
ATOM 2102 C C . VAL B 1 126 ? -42.554 18.019 -9.116 1.00 5.56 125 VAL B C 1
ATOM 2103 O O . VAL B 1 126 ? -43.437 18.818 -9.465 1.00 6.64 125 VAL B O 1
ATOM 2107 N N . LYS B 1 127 ? -41.512 17.749 -9.875 1.00 5.41 126 LYS B N 1
ATOM 2108 C CA . LYS B 1 127 ? -41.346 18.385 -11.175 1.00 6.09 126 LYS B CA 1
ATOM 2109 C C . LYS B 1 127 ? -40.907 17.342 -12.167 1.00 5.12 126 LYS B C 1
ATOM 2110 O O . LYS B 1 127 ? -39.803 16.798 -12.064 1.00 6.15 126 LYS B O 1
ATOM 2116 N N . TYR B 1 128 ? -41.763 17.046 -13.129 1.00 5.35 127 TYR B N 1
ATOM 2117 C CA . TYR B 1 128 ? -41.390 16.119 -14.177 1.00 5.30 127 TYR B CA 1
ATOM 2118 C C . TYR B 1 128 ? -40.365 16.780 -15.087 1.00 6.50 127 TYR B C 1
ATOM 2119 O O . TYR B 1 128 ? -40.553 17.917 -15.567 1.00 7.40 127 TYR B O 1
ATOM 2128 N N . THR B 1 129 ? -39.306 16.046 -15.382 1.00 6.14 128 THR B N 1
ATOM 2129 C CA . THR B 1 129 ? -38.233 16.460 -16.280 1.00 7.40 128 THR B CA 1
ATOM 2130 C C . THR B 1 129 ? -38.364 15.850 -17.661 1.00 7.18 128 THR B C 1
ATOM 2131 O O . THR B 1 129 ? -37.845 16.401 -18.618 1.00 9.23 128 THR B O 1
ATOM 2135 N N . VAL B 1 130 ? -38.998 14.685 -17.737 1.00 7.63 129 VAL B N 1
ATOM 2136 C CA . VAL B 1 130 ? -39.491 14.120 -18.990 1.00 7.79 129 VAL B CA 1
ATOM 2137 C C . VAL B 1 130 ? -40.992 14.009 -18.779 1.00 7.51 129 VAL B C 1
ATOM 2138 O O . VAL B 1 130 ? -41.450 13.289 -17.870 1.00 8.46 129 VAL B O 1
ATOM 2142 N N . VAL B 1 131 ? -41.743 14.789 -19.551 1.00 7.73 130 VAL B N 1
ATOM 2143 C CA . VAL B 1 131 ? -43.143 15.064 -19.287 1.00 8.12 130 VAL B CA 1
ATOM 2144 C C . VAL B 1 131 ? -44.099 14.403 -20.275 1.00 7.23 130 VAL B C 1
ATOM 2145 O O . VAL B 1 131 ? -45.315 14.512 -20.094 1.00 8.89 130 VAL B O 1
ATOM 2149 N N . GLU B 1 132 ? -43.583 13.709 -21.286 1.00 8.24 131 GLU B N 1
ATOM 2150 C CA . GLU B 1 132 ? -44.400 13.058 -22.301 1.00 10.10 131 GLU B CA 1
ATOM 2151 C C . GLU B 1 132 ? -43.794 11.698 -22.600 1.00 10.05 131 GLU B C 1
ATOM 2152 O O . GLU B 1 132 ? -42.638 11.426 -22.272 1.00 10.60 131 GLU B O 1
ATOM 2158 N N . GLY B 1 133 ? -44.590 10.822 -23.208 1.00 11.76 132 GLY B N 1
ATOM 2159 C CA . GLY B 1 133 ? -44.127 9.482 -23.524 1.00 13.54 132 GLY B CA 1
ATOM 2160 C C . GLY B 1 133 ? -44.332 8.484 -22.414 1.00 11.80 132 GLY B C 1
ATOM 2161 O O . GLY B 1 133 ? -44.959 8.782 -21.393 1.00 11.63 132 GLY B O 1
ATOM 2162 N N . ASN B 1 134 ? -43.775 7.302 -22.591 1.00 11.83 133 ASN B N 1
ATOM 2163 C CA . ASN B 1 134 ? -44.021 6.211 -21.670 1.00 9.79 133 ASN B CA 1
ATOM 2164 C C . ASN B 1 134 ? -42.924 6.026 -20.643 1.00 10.38 133 ASN B C 1
ATOM 2165 O O . ASN B 1 134 ? -43.073 5.205 -19.743 1.00 12.57 133 ASN B O 1
ATOM 2170 N N . ASN B 1 135 ? -41.820 6.769 -20.770 1.00 10.45 134 ASN B N 1
ATOM 2171 C CA . ASN B 1 135 ? -40.699 6.658 -19.843 1.00 11.27 134 ASN B CA 1
ATOM 2172 C C . ASN B 1 135 ? -40.522 8.007 -19.161 1.00 10.27 134 ASN B C 1
ATOM 2173 O O . ASN B 1 135 ? -39.666 8.818 -19.522 1.00 13.15 134 ASN B O 1
ATOM 2178 N N . LEU B 1 136 ? -41.345 8.245 -18.159 1.00 6.54 135 LEU B N 1
ATOM 2179 C CA . LEU B 1 136 ? -41.427 9.538 -17.515 1.00 6.42 135 LEU B CA 1
ATOM 2180 C C . LEU B 1 136 ? -40.393 9.667 -16.417 1.00 5.93 135 LEU B C 1
ATOM 2181 O O . LEU B 1 136 ? -39.980 8.661 -15.826 1.00 6.74 135 LEU B O 1
ATOM 2186 N N . GLU B 1 137 ? -39.976 10.902 -16.140 1.00 6.18 136 GLU B N 1
ATOM 2187 C CA . GLU B 1 137 ? -38.942 11.155 -15.131 1.00 5.82 136 GLU B CA 1
ATOM 2188 C C . GLU B 1 137 ? -39.348 12.364 -14.324 1.00 5.65 136 GLU B C 1
ATOM 2189 O O . GLU B 1 137 ? -39.814 13.344 -14.900 1.00 6.29 136 GLU B O 1
ATOM 2195 N N . ALA B 1 138 ? -39.155 12.329 -13.003 1.00 5.34 137 ALA B N 1
ATOM 2196 C CA . ALA B 1 138 ? -39.446 13.494 -12.187 1.00 5.57 137 ALA B CA 1
ATOM 2197 C C . ALA B 1 138 ? -38.460 13.591 -11.046 1.00 5.09 137 ALA B C 1
ATOM 2198 O O . ALA B 1 138 ? -37.941 12.573 -10.537 1.00 6.60 137 ALA B O 1
ATOM 2200 N N . ASN B 1 139 ? -38.235 14.825 -10.632 1.00 5.64 138 ASN B N 1
ATOM 2201 C CA . ASN B 1 139 ? -37.524 15.141 -9.400 1.00 5.72 138 ASN B CA 1
ATOM 2202 C C . ASN B 1 139 ? -38.525 15.428 -8.297 1.00 6.59 138 ASN B C 1
ATOM 2203 O O . ASN B 1 139 ? -39.541 16.104 -8.514 1.00 7.13 138 ASN B O 1
ATOM 2208 N N . VAL B 1 140 ? -38.274 14.879 -7.117 1.00 5.53 139 VAL B N 1
ATOM 2209 C CA . VAL B 1 140 ? -39.076 15.147 -5.927 1.00 6.36 139 VAL B CA 1
ATOM 2210 C C . VAL B 1 140 ? -38.146 15.894 -4.977 1.00 5.62 139 VAL B C 1
ATOM 2211 O O . VAL B 1 140 ? -37.079 15.370 -4.607 1.00 7.26 139 VAL B O 1
ATOM 2215 N N . ILE B 1 141 ? -38.486 17.121 -4.614 1.00 5.49 140 ILE B N 1
ATOM 2216 C CA . ILE B 1 141 ? -37.594 17.993 -3.853 1.00 5.75 140 ILE B CA 1
ATOM 2217 C C . ILE B 1 141 ? -38.236 18.361 -2.538 1.00 5.77 140 ILE B C 1
ATOM 2218 O O . ILE B 1 141 ? -39.393 18.849 -2.515 1.00 7.09 140 ILE B O 1
ATOM 2223 N N . PHE B 1 142 ? -37.537 18.091 -1.449 1.00 5.67 141 PHE B N 1
ATOM 2224 C CA . PHE B 1 142 ? -37.983 18.494 -0.113 1.00 6.69 141 PHE B CA 1
ATOM 2225 C C . PHE B 1 142 ? -37.074 19.654 0.287 1.00 6.74 141 PHE B C 1
ATOM 2226 O O . PHE B 1 142 ? -35.846 19.521 0.296 1.00 8.66 141 PHE B O 1
ATOM 2234 N N . SER B 1 143 ? -37.635 20.776 0.687 1.00 9.42 142 SER B N 1
ATOM 2235 C CA . SER B 1 143 ? -36.819 21.982 0.860 1.00 12.65 142 SER B CA 1
ATOM 2236 C C . SER B 1 143 ? -37.271 22.808 2.036 1.00 12.10 142 SER B C 1
ATOM 2237 O O . SER B 1 143 ? -36.674 23.849 2.346 1.00 14.61 142 SER B O 1
#

InterPro domains:
  IPR009960 Fungal fruit body lectin [PF07367] (1-140)
  IPR015926 Cytolysin/lectin [G3DSA:2.60.270.20] (1-143)
  IPR015926 Cytolysin/lectin [SSF63724] (1-142)

B-factor: mean 9.38, std 5.8, range [3.82, 47.15]